Protein AF-A0A7K0A7A2-F1 (afdb_monomer_lite)

pLDDT: mean 71.43, std 20.37, range [35.31, 97.88]

Secondary structure (DSSP, 8-state):
------HHHHHHHHHHHHHHTT--HHHHHHHTT--HHHHHHHHHHTTPPPPPP-----S--TT-PPPTT--------S-PPPPGGGHHHHT-TTTTS-HHHHS--TT-TTHHHHHHHHHHHHHT-TTHHHHHHHHHHHHHHT-SS-TTSS-SSS-----S----S---------PPP----------PPPP---PPPP-

Radius of gyration: 28.71 Å; chains: 1; bounding box: 60×74×95 Å

Structure (mmCIF, N/CA/C/O ba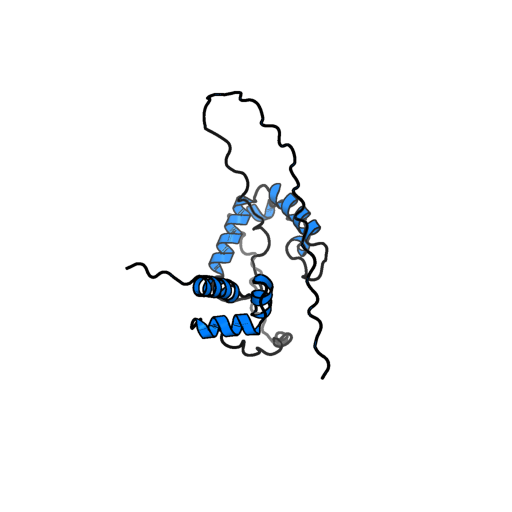ckbone):
data_AF-A0A7K0A7A2-F1
#
_entry.id   AF-A0A7K0A7A2-F1
#
loop_
_atom_site.group_PDB
_atom_site.id
_atom_site.type_symbol
_atom_site.label_atom_id
_atom_site.label_alt_id
_atom_site.label_comp_id
_atom_site.label_asym_id
_atom_site.label_entity_id
_atom_site.label_seq_id
_atom_site.pdbx_PDB_ins_code
_atom_site.Cartn_x
_atom_site.Cartn_y
_atom_site.Cartn_z
_atom_site.occupancy
_atom_site.B_iso_or_equiv
_atom_site.auth_seq_id
_atom_site.auth_comp_id
_atom_site.auth_asym_id
_atom_site.auth_atom_id
_atom_site.pdbx_PDB_model_num
ATOM 1 N N . MET A 1 1 ? 37.702 -1.616 -9.628 1.00 46.03 1 MET A N 1
ATOM 2 C CA . MET A 1 1 ? 36.997 -1.739 -10.922 1.00 46.03 1 MET A CA 1
ATOM 3 C C . MET A 1 1 ? 35.523 -1.453 -10.672 1.00 46.03 1 MET A C 1
ATOM 5 O O . MET A 1 1 ? 34.878 -2.239 -9.994 1.00 46.03 1 MET A O 1
ATOM 9 N N . THR A 1 2 ? 35.015 -0.295 -11.090 1.00 60.06 2 THR A N 1
ATOM 10 C CA . THR A 1 2 ? 33.604 0.081 -10.917 1.00 60.06 2 THR A CA 1
ATOM 11 C C . THR A 1 2 ? 32.802 -0.449 -12.102 1.00 60.06 2 THR A C 1
ATOM 13 O O . THR A 1 2 ? 33.023 -0.041 -13.237 1.00 60.06 2 THR A O 1
ATOM 16 N N . VAL A 1 3 ? 31.894 -1.394 -11.856 1.00 61.91 3 VAL A N 1
ATOM 17 C CA . VAL A 1 3 ? 30.973 -1.890 -12.887 1.00 61.91 3 VAL A CA 1
ATOM 18 C C . VAL A 1 3 ? 29.946 -0.792 -13.142 1.00 61.91 3 VAL A C 1
ATOM 20 O O . VAL A 1 3 ? 29.100 -0.509 -12.294 1.00 61.91 3 VAL A O 1
ATOM 23 N N . THR A 1 4 ? 30.045 -0.121 -14.286 1.00 72.19 4 THR A N 1
ATOM 24 C CA . THR A 1 4 ? 29.047 0.852 -14.730 1.00 72.19 4 THR A CA 1
ATOM 25 C C . THR A 1 4 ? 27.780 0.102 -15.127 1.00 72.19 4 THR A C 1
ATOM 27 O O . THR A 1 4 ? 27.640 -0.384 -16.247 1.00 72.19 4 THR A O 1
ATOM 30 N N . THR A 1 5 ? 26.852 -0.031 -14.180 1.00 82.94 5 THR A N 1
ATOM 31 C CA . THR A 1 5 ? 25.521 -0.594 -14.436 1.00 82.94 5 THR A CA 1
ATOM 32 C C . THR A 1 5 ? 24.855 0.182 -15.572 1.00 82.94 5 THR A C 1
ATOM 34 O O . THR A 1 5 ? 24.793 1.411 -15.532 1.00 82.94 5 THR A O 1
ATOM 37 N N . THR A 1 6 ? 24.366 -0.516 -16.597 1.00 89.44 6 THR A N 1
ATOM 38 C CA . THR A 1 6 ? 23.687 0.151 -17.718 1.00 89.44 6 THR A CA 1
ATOM 39 C C . THR A 1 6 ? 22.357 0.752 -17.246 1.00 89.44 6 THR A C 1
ATOM 41 O O . THR A 1 6 ? 21.664 0.161 -16.418 1.00 89.44 6 THR A O 1
ATOM 44 N N . GLU A 1 7 ? 21.956 1.908 -17.783 1.00 92.81 7 GLU A N 1
ATOM 45 C CA . GLU A 1 7 ? 20.681 2.567 -17.434 1.00 92.81 7 GLU A CA 1
ATOM 46 C C . GLU A 1 7 ? 19.476 1.618 -17.598 1.00 92.81 7 GLU A C 1
ATOM 48 O O . GLU A 1 7 ? 18.549 1.601 -16.784 1.00 92.81 7 GLU A O 1
ATOM 53 N N . GLY A 1 8 ? 19.524 0.753 -18.618 1.00 93.50 8 GLY A N 1
ATOM 54 C CA . GLY A 1 8 ? 18.510 -0.274 -18.850 1.00 93.50 8 GLY A CA 1
ATOM 55 C C . GLY A 1 8 ? 18.426 -1.313 -17.728 1.00 93.50 8 GLY A C 1
ATOM 56 O O . GLY A 1 8 ? 17.323 -1.696 -17.336 1.00 93.50 8 GLY A O 1
ATOM 57 N N . GLU A 1 9 ? 19.562 -1.724 -17.165 1.00 95.00 9 GLU A N 1
ATOM 58 C CA . GLU A 1 9 ? 19.608 -2.656 -16.037 1.00 95.00 9 GLU A CA 1
ATOM 59 C C . GLU A 1 9 ? 19.069 -2.004 -14.759 1.00 95.00 9 GLU A C 1
ATOM 61 O O . GLU A 1 9 ? 18.250 -2.602 -14.057 1.00 95.00 9 GLU A O 1
ATOM 66 N N . GLN A 1 10 ? 19.443 -0.750 -14.485 1.00 95.56 10 GLN A N 1
ATOM 67 C CA . GLN A 1 10 ? 18.895 -0.006 -13.348 1.00 95.56 10 GLN A CA 1
ATOM 68 C C . GLN A 1 10 ? 17.370 0.128 -13.461 1.00 95.56 10 GLN A C 1
ATOM 70 O O . GLN A 1 10 ? 16.646 -0.134 -12.496 1.00 95.56 10 GLN A O 1
ATOM 75 N N . ARG A 1 11 ? 16.858 0.452 -14.654 1.00 96.44 11 ARG A N 1
ATOM 76 C CA . ARG A 1 11 ? 15.413 0.518 -14.905 1.00 96.44 11 ARG A CA 1
ATOM 77 C C . ARG A 1 11 ? 14.737 -0.843 -14.717 1.00 96.44 11 ARG A C 1
ATOM 79 O O . ARG A 1 11 ? 13.657 -0.903 -14.131 1.00 96.44 11 ARG A O 1
ATOM 86 N N . ALA A 1 12 ? 15.360 -1.934 -15.163 1.00 96.94 12 ALA A N 1
ATOM 87 C CA . ALA A 1 12 ? 14.841 -3.288 -14.969 1.00 96.94 12 ALA A CA 1
ATOM 88 C C . ALA A 1 12 ? 14.763 -3.683 -13.488 1.00 96.94 12 ALA A C 1
ATOM 90 O O . ALA A 1 12 ? 13.744 -4.225 -13.054 1.00 96.94 12 ALA A O 1
ATOM 91 N N . ARG A 1 13 ? 15.779 -3.326 -12.692 1.00 96.06 13 ARG A N 1
ATOM 92 C CA . ARG A 1 13 ? 15.785 -3.539 -11.236 1.00 96.06 13 ARG A CA 1
ATOM 93 C C . ARG A 1 13 ? 14.677 -2.751 -10.532 1.00 96.06 13 ARG A C 1
ATOM 95 O O . ARG A 1 13 ? 13.995 -3.308 -9.676 1.00 96.06 13 ARG A O 1
ATOM 102 N N . LEU A 1 14 ? 14.426 -1.500 -10.930 1.00 97.31 14 LEU A N 1
ATOM 103 C CA . LEU A 1 14 ? 13.315 -0.703 -10.385 1.00 97.31 14 LEU A CA 1
ATOM 104 C C . LEU A 1 14 ? 11.942 -1.307 -10.726 1.00 97.31 14 LEU A C 1
ATOM 106 O O . LEU A 1 14 ? 11.073 -1.399 -9.858 1.00 97.31 14 LEU A O 1
ATOM 110 N N . MET A 1 15 ? 11.753 -1.779 -11.964 1.00 97.69 15 MET A N 1
ATOM 111 C CA . MET A 1 15 ? 10.531 -2.494 -12.357 1.00 97.69 15 MET A CA 1
ATOM 112 C C . MET A 1 15 ? 10.334 -3.774 -11.530 1.00 97.69 15 MET A C 1
ATOM 114 O O . MET A 1 15 ? 9.215 -4.082 -11.110 1.00 97.69 15 MET A O 1
ATOM 118 N N . HIS A 1 16 ? 11.415 -4.513 -11.264 1.00 96.50 16 HIS A N 1
ATOM 119 C CA . HIS A 1 16 ? 11.376 -5.737 -10.463 1.00 96.50 16 HIS A CA 1
ATOM 120 C C . HIS A 1 16 ? 11.071 -5.477 -8.990 1.00 96.50 16 HIS A C 1
ATOM 122 O O . HIS A 1 16 ? 10.291 -6.220 -8.399 1.00 96.50 16 HIS A O 1
ATOM 128 N N . ALA A 1 17 ? 11.589 -4.390 -8.416 1.00 95.88 17 ALA A N 1
ATOM 129 C CA . ALA A 1 17 ? 11.256 -3.979 -7.055 1.00 95.88 17 ALA A CA 1
ATOM 130 C C . ALA A 1 17 ? 9.744 -3.735 -6.891 1.00 95.88 17 ALA A C 1
ATOM 132 O O . ALA A 1 17 ? 9.123 -4.290 -5.984 1.00 95.88 17 ALA A O 1
ATOM 133 N N . ALA A 1 18 ? 9.119 -3.004 -7.823 1.00 94.44 18 ALA A N 1
ATOM 134 C CA . ALA A 1 18 ? 7.667 -2.803 -7.820 1.00 94.44 18 ALA A CA 1
ATOM 135 C C . ALA A 1 18 ? 6.898 -4.137 -7.910 1.00 94.44 18 ALA A C 1
ATOM 137 O O . ALA A 1 18 ? 5.913 -4.350 -7.203 1.00 94.44 18 ALA A O 1
ATOM 138 N N . TYR A 1 19 ? 7.377 -5.059 -8.747 1.00 94.06 19 TYR A N 1
ATOM 139 C CA . TYR A 1 19 ? 6.792 -6.390 -8.907 1.00 94.06 19 TYR A CA 1
ATOM 140 C C . TYR A 1 19 ? 6.926 -7.265 -7.643 1.00 94.06 19 TYR A C 1
ATOM 142 O O . TYR A 1 19 ? 5.967 -7.935 -7.246 1.00 94.06 19 TYR A O 1
ATOM 150 N N . ARG A 1 20 ? 8.075 -7.221 -6.952 1.00 94.06 20 ARG A N 1
ATOM 151 C CA . ARG A 1 20 ? 8.289 -7.907 -5.663 1.00 94.06 20 ARG A CA 1
ATOM 152 C C . ARG A 1 20 ? 7.362 -7.385 -4.567 1.00 94.06 20 ARG A C 1
ATOM 154 O O . ARG A 1 20 ? 6.852 -8.190 -3.793 1.00 94.06 20 ARG A O 1
ATOM 161 N N . ASN A 1 21 ? 7.059 -6.089 -4.580 1.00 92.50 21 ASN A N 1
ATOM 162 C CA . ASN A 1 21 ? 6.120 -5.443 -3.655 1.00 92.50 21 ASN A CA 1
ATOM 163 C C . ASN A 1 21 ? 4.641 -5.760 -3.949 1.00 92.50 21 ASN A C 1
ATOM 165 O O . ASN A 1 21 ? 3.740 -5.168 -3.364 1.00 92.50 21 ASN A O 1
ATOM 169 N N . GLY A 1 22 ? 4.366 -6.709 -4.849 1.00 92.25 22 GLY A N 1
ATOM 170 C CA . GLY A 1 22 ? 3.026 -7.230 -5.093 1.00 92.25 22 GLY A CA 1
ATOM 171 C C . GLY A 1 22 ? 2.298 -6.605 -6.278 1.00 92.25 22 GLY A C 1
ATOM 172 O O . GLY A 1 22 ? 1.198 -7.068 -6.588 1.00 92.25 22 GLY A O 1
ATOM 173 N N . ALA A 1 23 ? 2.898 -5.637 -6.978 1.00 93.06 23 ALA A N 1
ATOM 174 C CA . ALA A 1 23 ? 2.325 -5.123 -8.215 1.00 93.06 23 ALA A CA 1
ATOM 175 C C . ALA A 1 23 ? 2.240 -6.233 -9.276 1.00 93.06 23 ALA A C 1
ATOM 177 O O . ALA A 1 23 ? 3.150 -7.048 -9.445 1.00 93.06 23 ALA A O 1
ATOM 178 N N . SER A 1 24 ? 1.136 -6.267 -10.019 1.00 94.31 24 SER A N 1
ATOM 179 C CA . SER A 1 24 ? 1.020 -7.141 -11.192 1.00 94.31 24 SER A CA 1
ATOM 180 C C . SER A 1 24 ? 1.888 -6.628 -12.348 1.00 94.31 24 SER A C 1
ATOM 182 O O . SER A 1 24 ? 2.150 -5.432 -12.443 1.00 94.31 24 SER A O 1
ATOM 184 N N . LEU A 1 25 ? 2.262 -7.497 -13.298 1.00 94.94 25 LEU A N 1
ATOM 185 C CA . LEU A 1 25 ? 3.009 -7.075 -14.498 1.00 94.94 25 LEU A CA 1
ATOM 186 C C . LEU A 1 25 ? 2.296 -5.961 -15.280 1.00 94.94 25 LEU A C 1
ATOM 188 O O . LEU A 1 25 ? 2.956 -5.099 -15.848 1.00 94.94 25 LEU A O 1
ATOM 192 N N . THR A 1 26 ? 0.959 -5.965 -15.305 1.00 96.00 26 THR A N 1
ATOM 193 C CA . THR A 1 26 ? 0.160 -4.918 -15.958 1.00 96.00 26 THR A CA 1
ATOM 194 C C . THR A 1 26 ? 0.277 -3.581 -15.220 1.00 96.00 26 THR A C 1
ATOM 196 O O . THR A 1 26 ? 0.450 -2.550 -15.859 1.00 96.00 26 THR A O 1
ATOM 199 N N . GLN A 1 27 ? 0.241 -3.590 -13.883 1.00 95.56 27 GLN A N 1
ATOM 200 C CA . GLN A 1 27 ? 0.445 -2.383 -13.073 1.00 95.56 27 GLN A CA 1
ATOM 201 C C . GLN A 1 27 ? 1.876 -1.857 -13.200 1.00 95.56 27 GLN A C 1
ATOM 203 O O . GLN A 1 27 ? 2.064 -0.663 -13.405 1.00 95.56 27 GLN A O 1
ATOM 208 N N . THR A 1 28 ? 2.883 -2.733 -13.151 1.00 96.88 28 THR A N 1
ATOM 209 C CA . THR A 1 28 ? 4.279 -2.347 -13.398 1.00 96.88 28 THR A CA 1
ATOM 210 C C . THR A 1 28 ? 4.434 -1.736 -14.792 1.00 96.88 28 THR A C 1
ATOM 212 O O . THR A 1 28 ? 5.067 -0.701 -14.941 1.00 96.88 28 THR A O 1
ATOM 215 N N . ALA A 1 29 ? 3.809 -2.313 -15.819 1.00 97.25 29 ALA A N 1
ATOM 216 C CA . ALA A 1 29 ? 3.837 -1.755 -17.168 1.00 97.25 29 ALA A CA 1
ATOM 217 C C . ALA A 1 29 ? 3.230 -0.339 -17.223 1.00 97.25 29 ALA A C 1
ATOM 219 O O . ALA A 1 29 ? 3.853 0.569 -17.773 1.00 97.25 29 ALA A O 1
ATOM 220 N N . ALA A 1 30 ? 2.083 -0.127 -16.569 1.00 96.75 30 ALA A N 1
ATOM 221 C CA . ALA A 1 30 ? 1.440 1.183 -16.476 1.00 96.75 30 ALA A CA 1
ATOM 222 C C . ALA A 1 30 ? 2.310 2.225 -15.748 1.00 96.75 30 ALA A C 1
ATOM 224 O O . ALA A 1 30 ? 2.460 3.338 -16.246 1.00 96.75 30 ALA A O 1
ATOM 225 N N . LEU A 1 31 ? 2.942 1.858 -14.624 1.00 96.88 31 LEU A N 1
ATOM 226 C CA . LEU A 1 31 ? 3.814 2.753 -13.846 1.00 96.88 31 LEU A CA 1
ATOM 227 C C . LEU A 1 31 ? 5.014 3.270 -14.649 1.00 96.88 31 LEU A C 1
ATOM 229 O O . LEU A 1 31 ? 5.453 4.398 -14.448 1.00 96.88 31 LEU A O 1
ATOM 233 N N . PHE A 1 32 ? 5.544 2.454 -15.561 1.00 96.56 32 PHE A N 1
ATOM 234 C CA . PHE A 1 32 ? 6.736 2.786 -16.344 1.00 96.56 32 PHE A CA 1
ATOM 235 C C . PHE A 1 32 ? 6.424 3.221 -17.784 1.00 96.56 32 PHE A C 1
ATOM 237 O O . PHE A 1 32 ? 7.362 3.433 -18.559 1.00 96.56 32 PHE A O 1
ATOM 244 N N . GLY A 1 33 ? 5.141 3.344 -18.148 1.00 97.44 33 GLY A N 1
ATOM 245 C CA . GLY A 1 33 ? 4.700 3.724 -19.494 1.00 97.44 33 GLY A CA 1
ATOM 246 C C . GLY A 1 33 ? 5.099 2.718 -20.578 1.00 97.44 33 GLY A C 1
ATOM 247 O O . GLY A 1 33 ? 5.416 3.109 -21.699 1.00 97.44 33 GLY A O 1
ATOM 248 N N . LEU A 1 34 ? 5.150 1.428 -20.240 1.00 97.62 34 LEU A N 1
ATOM 249 C CA . LEU A 1 34 ? 5.555 0.342 -21.133 1.00 97.62 34 LEU A CA 1
ATOM 250 C C . LEU A 1 34 ? 4.394 -0.624 -21.383 1.00 97.62 34 LEU A C 1
ATOM 252 O O . LEU A 1 34 ? 3.398 -0.639 -20.664 1.00 97.62 34 LEU A O 1
ATOM 256 N N . SER A 1 35 ? 4.532 -1.479 -22.396 1.00 97.88 35 SER A N 1
ATOM 257 C CA . SER A 1 35 ? 3.629 -2.615 -22.574 1.00 97.88 35 SER A CA 1
ATOM 258 C C . SER A 1 35 ? 3.992 -3.758 -21.617 1.00 97.88 35 SER A C 1
ATOM 260 O O . SER A 1 35 ? 5.145 -3.925 -21.210 1.00 97.88 35 SER A O 1
ATOM 262 N N 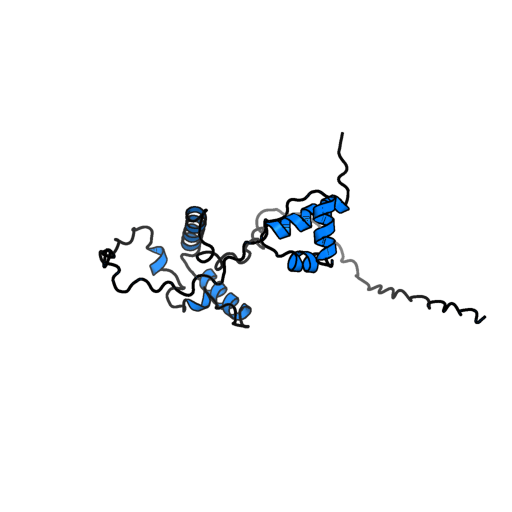. LYS A 1 36 ? 3.014 -4.613 -21.295 1.00 97.12 36 LYS A N 1
ATOM 263 C CA . LYS A 1 36 ? 3.237 -5.818 -20.474 1.00 97.12 36 LYS A CA 1
ATOM 264 C C . LYS A 1 36 ? 4.318 -6.735 -21.066 1.00 97.12 36 LYS A C 1
ATOM 266 O O . LYS A 1 36 ? 5.127 -7.289 -20.324 1.00 97.12 36 LYS A O 1
ATOM 271 N N . SER A 1 37 ? 4.348 -6.884 -22.393 1.00 96.69 37 SER A N 1
ATOM 272 C CA . SER A 1 37 ? 5.356 -7.685 -23.097 1.00 96.69 37 SER A CA 1
ATOM 273 C C . SER A 1 37 ? 6.758 -7.079 -22.997 1.00 96.69 37 SER A C 1
ATOM 275 O O . SER A 1 37 ? 7.717 -7.830 -22.835 1.00 96.69 37 SER A O 1
ATOM 277 N N . ALA A 1 38 ? 6.885 -5.748 -23.010 1.00 97.19 38 ALA A N 1
ATOM 278 C CA . ALA A 1 38 ? 8.168 -5.071 -22.833 1.00 97.19 38 ALA A CA 1
ATOM 279 C C . ALA A 1 38 ? 8.737 -5.281 -21.422 1.00 97.19 38 ALA A C 1
ATOM 281 O O . ALA A 1 38 ? 9.918 -5.591 -21.282 1.00 97.19 38 ALA A O 1
ATOM 282 N N . VAL A 1 39 ? 7.901 -5.203 -20.378 1.00 97.00 39 VAL A N 1
ATOM 283 C CA . VAL A 1 39 ? 8.324 -5.522 -18.998 1.00 97.00 39 VAL A CA 1
ATOM 284 C C . VAL A 1 39 ? 8.783 -6.979 -18.897 1.00 97.00 39 VAL A C 1
ATOM 286 O O . VAL A 1 39 ? 9.830 -7.276 -18.327 1.00 97.00 39 VAL A O 1
ATOM 289 N N . HIS A 1 40 ? 8.031 -7.894 -19.508 1.00 95.81 40 HIS A N 1
ATOM 290 C CA . HIS A 1 40 ? 8.372 -9.314 -19.541 1.00 95.81 40 HIS A CA 1
ATOM 291 C C . HIS A 1 40 ? 9.708 -9.583 -20.255 1.00 95.81 40 HIS A C 1
ATOM 293 O O . HIS A 1 40 ? 10.525 -10.354 -19.750 1.00 95.81 40 HIS A O 1
ATOM 299 N N . GLN A 1 41 ? 9.952 -8.934 -21.399 1.00 96.88 41 GLN A N 1
ATOM 300 C CA . GLN A 1 41 ? 11.231 -9.008 -22.113 1.00 96.88 41 GLN A CA 1
ATOM 301 C C . GLN A 1 41 ? 12.378 -8.404 -21.303 1.00 96.88 41 GLN A C 1
ATOM 303 O O . GLN A 1 41 ? 13.461 -8.979 -21.297 1.00 96.88 41 GLN A O 1
ATOM 308 N N . ALA A 1 42 ? 12.154 -7.292 -20.597 1.00 96.75 42 ALA A N 1
ATOM 309 C CA . ALA A 1 42 ? 13.168 -6.698 -19.733 1.00 96.75 42 ALA A CA 1
ATOM 310 C C . ALA A 1 42 ? 13.580 -7.663 -18.612 1.00 96.75 42 ALA A C 1
ATOM 312 O O . ALA A 1 42 ? 14.770 -7.858 -18.389 1.00 96.75 42 ALA A O 1
ATOM 313 N N . PHE A 1 43 ? 12.623 -8.333 -17.959 1.00 96.75 43 PHE A N 1
ATOM 314 C CA . PHE A 1 43 ? 12.944 -9.318 -16.920 1.00 96.75 43 PHE A CA 1
ATOM 315 C C . PHE A 1 43 ? 13.721 -10.514 -17.471 1.00 96.75 43 PHE A C 1
ATOM 317 O O . PHE A 1 43 ? 14.650 -10.967 -16.820 1.00 96.75 43 PHE A O 1
ATOM 324 N N . THR A 1 44 ? 13.398 -10.991 -18.678 1.00 96.38 44 THR A N 1
ATOM 325 C CA . THR A 1 44 ? 14.186 -12.054 -19.329 1.00 96.38 44 THR A CA 1
ATOM 326 C C . THR A 1 44 ? 15.585 -11.587 -19.705 1.00 96.38 44 THR A C 1
ATOM 328 O O . THR A 1 44 ? 16.547 -12.304 -19.473 1.00 96.38 44 THR A O 1
ATOM 331 N N . ARG A 1 45 ? 15.713 -10.391 -20.292 1.00 97.00 45 ARG A N 1
ATOM 332 C CA . ARG A 1 45 ? 16.993 -9.868 -20.786 1.00 97.00 45 ARG A CA 1
ATOM 333 C C . ARG A 1 45 ? 18.022 -9.690 -19.670 1.00 97.00 45 ARG A C 1
ATOM 335 O O . ARG A 1 45 ? 19.202 -9.882 -19.924 1.00 97.00 45 ARG A O 1
ATOM 342 N N . TYR A 1 46 ? 17.573 -9.304 -18.478 1.00 96.88 46 TYR A N 1
ATOM 343 C CA . TYR A 1 46 ? 18.431 -9.063 -17.313 1.00 96.88 46 TYR A CA 1
ATOM 344 C C . TYR A 1 46 ? 18.372 -10.192 -16.274 1.00 96.88 46 TYR A C 1
ATOM 346 O O . TYR A 1 46 ? 18.763 -9.976 -15.132 1.00 96.88 46 TYR A O 1
ATOM 354 N N . ASP A 1 47 ? 17.852 -11.361 -16.659 1.00 96.12 47 ASP A N 1
ATOM 355 C CA . ASP A 1 47 ? 17.772 -12.571 -15.829 1.00 96.12 47 ASP A CA 1
ATOM 356 C C . ASP A 1 47 ? 17.144 -12.353 -14.435 1.00 96.12 47 ASP A C 1
ATOM 358 O O . ASP A 1 47 ? 17.587 -12.856 -13.404 1.00 96.12 47 ASP A O 1
ATOM 362 N N . LEU A 1 48 ? 16.084 -11.540 -14.390 1.00 95.19 48 LEU A N 1
ATOM 363 C CA . LEU A 1 48 ? 15.385 -11.211 -13.153 1.00 95.19 48 LEU A CA 1
ATOM 364 C C . LEU A 1 48 ? 14.334 -12.287 -12.838 1.00 95.19 48 LEU A C 1
ATOM 366 O O . LEU A 1 48 ? 13.498 -12.607 -13.696 1.00 95.19 48 LEU A O 1
ATOM 370 N N . PRO A 1 49 ? 14.300 -12.811 -11.597 1.00 92.12 49 PRO A N 1
ATOM 371 C CA . PRO A 1 49 ? 13.438 -13.927 -11.245 1.00 92.12 49 PRO A CA 1
ATOM 372 C C . PRO A 1 49 ? 11.972 -13.524 -11.340 1.00 92.12 49 PRO A C 1
ATOM 374 O O . PRO A 1 49 ? 11.533 -12.494 -10.817 1.00 92.12 49 PRO A O 1
ATOM 377 N N . ARG A 1 50 ? 11.186 -14.368 -11.997 1.00 89.00 50 ARG A N 1
ATOM 378 C CA . ARG A 1 50 ? 9.742 -14.180 -12.120 1.00 89.00 50 ARG A CA 1
ATOM 379 C C . ARG A 1 50 ? 9.066 -14.780 -10.903 1.00 89.00 50 ARG A C 1
ATOM 381 O O . ARG A 1 50 ? 9.502 -15.807 -10.390 1.00 89.00 50 ARG A O 1
ATOM 388 N N . ARG A 1 51 ? 7.972 -14.163 -10.452 1.00 82.31 51 ARG A N 1
ATOM 389 C CA . ARG A 1 51 ? 7.137 -14.803 -9.441 1.00 82.31 51 ARG A CA 1
ATOM 390 C C . ARG A 1 51 ? 6.631 -16.088 -10.088 1.00 82.31 51 ARG A C 1
ATOM 392 O O . ARG A 1 51 ? 6.205 -16.016 -11.249 1.00 82.31 51 ARG A O 1
ATOM 399 N N . PRO A 1 52 ? 6.669 -17.230 -9.386 1.00 75.38 52 PRO A N 1
ATOM 400 C CA . PRO A 1 52 ? 6.004 -18.415 -9.888 1.00 75.38 52 PRO A CA 1
ATOM 401 C C . PRO A 1 52 ? 4.574 -18.021 -10.268 1.00 75.38 52 PRO A C 1
ATOM 403 O O . PRO A 1 52 ? 3.993 -17.148 -9.597 1.00 75.38 52 PRO A O 1
ATOM 406 N N . PRO A 1 53 ? 4.027 -18.584 -11.363 1.00 72.06 53 PRO A N 1
ATOM 407 C CA . PRO A 1 53 ? 2.633 -18.360 -11.695 1.00 72.06 53 PRO A CA 1
ATOM 408 C C . PRO A 1 53 ? 1.855 -18.572 -10.407 1.00 72.06 53 PRO A C 1
ATOM 410 O O . PRO A 1 53 ? 2.086 -19.561 -9.706 1.00 72.06 53 PRO A O 1
ATOM 413 N N . ARG A 1 54 ? 1.017 -17.595 -10.033 1.00 68.19 54 ARG A N 1
ATOM 414 C CA . ARG A 1 54 ? 0.060 -17.839 -8.962 1.00 68.19 54 ARG A CA 1
ATOM 415 C C . ARG A 1 54 ? -0.696 -19.053 -9.455 1.00 68.19 54 ARG A C 1
ATOM 417 O O . ARG A 1 54 ? -1.470 -18.933 -10.401 1.00 68.19 54 ARG A O 1
ATOM 424 N N . VAL A 1 55 ? -0.394 -20.214 -8.875 1.00 7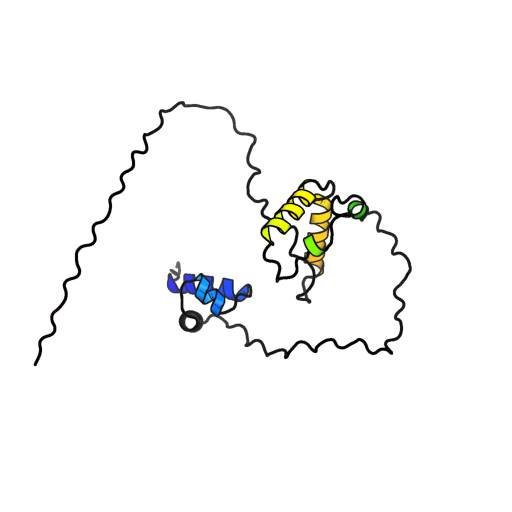2.56 55 VAL A N 1
ATOM 425 C CA . VAL A 1 55 ? -1.258 -21.376 -8.978 1.00 72.56 55 VAL A CA 1
ATOM 426 C C . VAL A 1 55 ? -2.607 -20.774 -8.665 1.00 72.56 55 VAL A C 1
ATOM 428 O O . VAL A 1 55 ? -2.713 -20.083 -7.643 1.00 72.56 55 VAL A O 1
ATOM 431 N N . ASN A 1 56 ? -3.543 -20.852 -9.612 1.00 55.81 56 ASN A N 1
ATOM 432 C CA . ASN A 1 56 ? -4.905 -20.423 -9.375 1.00 55.81 56 ASN A CA 1
ATOM 433 C C . ASN A 1 56 ? -5.341 -21.245 -8.167 1.00 55.81 56 ASN A C 1
ATOM 435 O O . ASN A 1 56 ? -5.806 -22.370 -8.307 1.00 55.81 56 ASN A O 1
ATOM 439 N N . ARG A 1 57 ? -5.115 -20.708 -6.961 1.00 53.72 57 ARG A N 1
ATOM 440 C CA . ARG A 1 57 ? -5.914 -21.024 -5.802 1.00 53.72 57 ARG A CA 1
ATOM 441 C C . ARG A 1 57 ? -7.277 -20.731 -6.375 1.00 53.72 57 ARG A C 1
ATOM 443 O O . ARG A 1 57 ? -7.517 -19.585 -6.771 1.00 53.72 57 ARG A O 1
ATOM 450 N N . GLY A 1 58 ? -8.051 -21.787 -6.614 1.00 62.66 58 GLY A N 1
ATOM 451 C CA . GLY A 1 58 ? -9.403 -21.652 -7.124 1.00 62.66 58 GLY A CA 1
ATOM 452 C C . GLY A 1 58 ? -10.151 -20.609 -6.292 1.00 62.66 58 GLY A C 1
ATOM 453 O O . GLY A 1 58 ? -9.614 -20.141 -5.279 1.00 62.66 58 GLY A O 1
ATOM 454 N N . PRO A 1 59 ? -11.370 -20.217 -6.691 1.00 62.16 59 PRO A N 1
ATOM 455 C CA . PRO A 1 59 ? -12.217 -19.424 -5.805 1.00 62.16 59 PRO A CA 1
ATOM 456 C C . PRO A 1 59 ? -12.048 -19.970 -4.387 1.00 62.16 59 PRO A C 1
ATOM 458 O O . PRO A 1 59 ? -12.201 -21.178 -4.190 1.00 62.16 59 PRO A O 1
ATOM 461 N N . LEU A 1 60 ? -11.537 -19.119 -3.476 1.00 55.97 60 LEU A N 1
ATOM 462 C CA . LEU A 1 60 ? -11.338 -19.479 -2.070 1.00 55.97 60 LEU A CA 1
ATOM 463 C C . LEU A 1 60 ? -12.574 -20.281 -1.687 1.00 55.97 60 LEU A C 1
ATOM 465 O O . LEU A 1 60 ? -13.651 -19.766 -1.999 1.00 55.97 60 LEU A O 1
ATOM 469 N N . PRO A 1 61 ? -12.441 -21.513 -1.150 1.00 53.84 61 PRO A N 1
ATOM 470 C CA . PRO A 1 61 ? -13.593 -22.365 -0.892 1.00 53.84 61 PRO A CA 1
ATOM 471 C C . PRO A 1 61 ? -14.631 -21.497 -0.204 1.00 53.84 61 PRO A C 1
ATOM 473 O O . PRO A 1 61 ? -14.362 -20.955 0.871 1.00 53.84 61 PRO A O 1
ATOM 476 N N . THR A 1 62 ? -15.718 -21.225 -0.929 1.00 53.06 62 THR A N 1
ATOM 477 C CA . THR A 1 62 ? -16.749 -20.279 -0.532 1.00 53.06 62 THR A CA 1
ATOM 478 C C . THR A 1 62 ? -17.242 -20.774 0.797 1.00 53.06 62 THR A C 1
ATOM 480 O O . THR A 1 62 ? -17.940 -21.773 0.793 1.00 53.06 62 THR A O 1
ATOM 483 N N . SER A 1 63 ? -16.800 -20.144 1.890 1.00 52.62 63 SER A N 1
ATOM 484 C CA . SER A 1 63 ? -17.157 -20.497 3.257 1.00 52.62 63 SER A CA 1
ATOM 485 C C . SER A 1 63 ? -17.306 -22.011 3.439 1.00 52.62 63 SER A C 1
ATOM 487 O O . SER A 1 63 ? -18.391 -22.567 3.272 1.00 52.62 63 SER A O 1
ATOM 489 N N . VAL A 1 64 ? -16.237 -22.693 3.859 1.00 53.00 64 VAL A N 1
ATOM 490 C CA . VAL A 1 64 ? -16.483 -23.864 4.704 1.00 53.00 64 VAL A CA 1
ATOM 491 C C . VAL A 1 64 ? -17.271 -23.306 5.885 1.00 53.00 64 VAL A C 1
ATOM 493 O O . VAL A 1 64 ? -16.695 -22.693 6.784 1.00 53.00 64 VAL A O 1
ATOM 496 N N . ARG A 1 65 ? -18.607 -23.388 5.812 1.00 56.44 65 ARG A N 1
ATOM 497 C CA . ARG A 1 65 ? -19.466 -23.258 6.976 1.00 56.44 65 ARG A CA 1
ATOM 498 C C . ARG A 1 65 ? -18.828 -24.200 7.988 1.00 56.44 65 ARG A C 1
ATOM 500 O O . ARG A 1 65 ? -18.601 -25.361 7.631 1.00 56.44 65 ARG A O 1
ATOM 507 N N . PRO A 1 66 ? -18.437 -23.708 9.173 1.00 60.25 66 PRO A N 1
ATOM 508 C CA . PRO A 1 66 ? -18.024 -24.599 10.239 1.00 60.25 66 PRO A CA 1
ATOM 509 C C . PRO A 1 66 ? -19.088 -25.701 10.321 1.00 60.25 66 PRO A C 1
ATOM 511 O O . PRO A 1 66 ? -20.271 -25.354 10.273 1.00 60.25 66 PRO A O 1
ATOM 514 N N . PRO A 1 67 ? -18.717 -26.991 10.317 1.00 64.81 67 PRO A N 1
ATOM 515 C CA . PRO A 1 67 ? -19.700 -28.048 10.504 1.00 64.81 67 PRO A CA 1
ATOM 516 C C . PRO A 1 67 ? -20.526 -27.712 11.752 1.00 64.81 67 PRO A C 1
ATOM 518 O O . PRO A 1 67 ? -19.943 -27.360 12.778 1.00 64.81 67 PRO A O 1
ATOM 521 N N . ASP A 1 68 ? -21.857 -27.776 11.649 1.00 65.00 68 ASP A N 1
ATOM 522 C CA . ASP A 1 68 ? -22.784 -27.460 12.751 1.00 65.00 68 ASP A CA 1
ATOM 523 C C . ASP A 1 68 ? -22.545 -28.354 13.992 1.00 65.00 68 ASP A C 1
ATOM 525 O O . ASP A 1 68 ? -22.977 -28.022 15.091 1.00 65.00 68 ASP A O 1
ATOM 529 N N . ASP A 1 69 ? -21.772 -29.434 13.833 1.00 62.62 69 ASP A N 1
ATOM 530 C CA . ASP A 1 69 ? -21.339 -30.354 14.888 1.00 62.62 69 ASP A CA 1
ATOM 531 C C . ASP A 1 69 ? -19.930 -30.069 15.440 1.00 62.62 69 ASP A C 1
ATOM 533 O O . ASP A 1 69 ? -19.357 -30.906 16.143 1.00 62.62 69 ASP A O 1
ATOM 537 N N . ALA A 1 70 ? -19.318 -28.919 15.130 1.00 55.19 70 ALA A N 1
ATOM 538 C CA . ALA A 1 70 ? -18.092 -28.519 15.811 1.00 55.19 70 ALA A CA 1
ATOM 539 C C . ALA A 1 70 ? -18.404 -28.398 17.316 1.00 55.19 70 ALA A C 1
ATOM 541 O O . ALA A 1 70 ? -19.225 -27.555 17.691 1.00 55.19 70 ALA A O 1
ATOM 542 N N . PRO A 1 71 ? -17.786 -29.220 18.191 1.00 60.41 71 PRO A N 1
ATOM 543 C CA . PRO A 1 71 ? -18.036 -29.134 19.620 1.00 60.41 71 PRO A CA 1
ATOM 544 C C . PRO A 1 71 ? -17.758 -27.698 20.065 1.00 60.41 71 PRO A C 1
ATOM 546 O O . PRO A 1 71 ? -16.816 -27.088 19.538 1.00 60.41 71 PRO A O 1
ATOM 549 N N . PRO A 1 72 ? -18.543 -27.140 21.006 1.00 65.75 72 PRO A N 1
ATOM 550 C CA . PRO A 1 72 ? -18.227 -25.855 21.591 1.00 65.75 72 PRO A CA 1
ATOM 551 C C . PRO A 1 72 ? -16.905 -26.050 22.320 1.00 65.75 72 PRO A C 1
ATOM 553 O O . PRO A 1 72 ? -16.860 -26.464 23.476 1.00 65.75 72 PRO A O 1
ATOM 556 N N . TRP A 1 73 ? -15.794 -25.792 21.634 1.00 59.06 73 TRP A N 1
ATOM 557 C CA . TRP A 1 73 ? -14.575 -25.432 22.319 1.00 59.06 73 TRP A CA 1
ATOM 558 C C . TRP A 1 73 ? -15.023 -24.320 23.263 1.00 59.06 73 TRP A C 1
ATOM 560 O O . TRP A 1 73 ? -15.674 -23.374 22.805 1.00 59.06 73 TRP A O 1
ATOM 570 N N . PRO A 1 74 ? -14.825 -24.476 24.579 1.00 57.97 74 PRO A N 1
ATOM 571 C CA . PRO A 1 74 ? -15.208 -23.441 25.506 1.00 57.97 74 PRO A CA 1
ATOM 572 C C . PRO A 1 74 ? -14.401 -22.217 25.097 1.00 57.97 74 PRO A C 1
ATOM 574 O O . PRO A 1 74 ? -13.209 -22.129 25.380 1.00 57.97 74 PRO A O 1
ATOM 577 N N . VAL A 1 75 ? -15.042 -21.280 24.392 1.00 55.31 75 VAL A N 1
ATOM 578 C CA . VAL A 1 75 ? -14.656 -19.881 24.462 1.00 55.31 75 VAL A CA 1
ATOM 579 C C . VAL A 1 75 ? -14.575 -19.620 25.955 1.00 55.31 75 VAL A C 1
ATOM 581 O O . VAL A 1 75 ? -15.591 -19.784 26.638 1.00 55.31 75 VAL A O 1
ATOM 584 N N . PRO A 1 76 ? -13.397 -19.315 26.516 1.00 52.50 76 PRO A N 1
ATOM 585 C CA . PRO A 1 76 ? -13.336 -18.923 27.902 1.00 52.50 76 PRO A CA 1
ATOM 586 C C . PRO A 1 76 ? -14.163 -17.641 27.995 1.00 52.50 76 PRO A C 1
ATOM 588 O O . PRO A 1 76 ? -13.699 -16.560 27.658 1.00 52.50 76 PRO A O 1
ATOM 591 N N . VAL A 1 77 ? -15.416 -17.757 28.440 1.00 54.56 77 VAL A N 1
ATOM 592 C CA . VAL A 1 77 ? -16.253 -16.615 28.838 1.00 54.56 77 VAL A CA 1
ATOM 593 C C . VAL A 1 77 ? -15.790 -16.095 30.209 1.00 54.56 77 VAL A C 1
ATOM 595 O O . VAL A 1 77 ? -16.448 -15.286 30.856 1.00 54.56 77 VAL A O 1
ATOM 598 N N . GLY A 1 78 ? -14.611 -16.531 30.664 1.00 45.28 78 GLY A 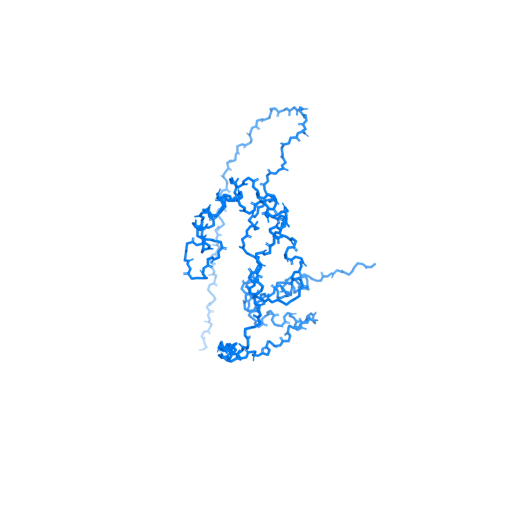N 1
ATOM 599 C CA . GLY A 1 78 ? -13.814 -15.771 31.601 1.00 45.28 78 GLY A CA 1
ATOM 600 C C . GLY A 1 78 ? -13.402 -14.489 30.901 1.00 45.28 78 GLY A C 1
ATOM 601 O O . GLY A 1 78 ? -12.561 -14.517 30.007 1.00 45.28 78 GLY A O 1
ATOM 602 N N . ARG A 1 79 ? -14.024 -13.378 31.304 1.00 49.03 79 ARG A N 1
ATOM 603 C CA . ARG A 1 79 ? -13.540 -12.016 31.081 1.00 49.03 79 ARG A CA 1
ATOM 604 C C . ARG A 1 79 ? -12.023 -12.061 31.275 1.00 49.03 79 ARG A C 1
ATOM 606 O O . ARG A 1 79 ? -11.577 -12.169 32.415 1.00 49.03 79 ARG A O 1
ATOM 613 N N . VAL A 1 80 ? -11.250 -12.086 30.180 1.00 50.16 80 VAL A N 1
ATOM 614 C CA . VAL A 1 80 ? -9.791 -11.964 30.253 1.00 50.16 80 VAL A CA 1
ATOM 615 C C . VAL A 1 80 ? -9.596 -10.713 31.095 1.00 50.16 80 VAL A C 1
ATOM 617 O O . VAL A 1 80 ? -10.147 -9.677 30.703 1.00 50.16 80 VAL A O 1
ATOM 620 N N . PRO A 1 81 ? -8.991 -10.801 32.297 1.00 51.44 81 PRO A N 1
ATOM 621 C CA . PRO A 1 81 ? -8.802 -9.614 33.105 1.00 51.44 81 PRO A CA 1
ATOM 622 C C . PRO A 1 81 ? -8.082 -8.645 32.187 1.00 51.44 81 PRO A C 1
ATOM 624 O O . PRO A 1 81 ? -7.050 -9.014 31.617 1.00 51.44 81 PRO A O 1
ATOM 627 N N . ALA A 1 82 ? -8.704 -7.486 31.940 1.00 49.22 82 ALA A N 1
ATOM 628 C 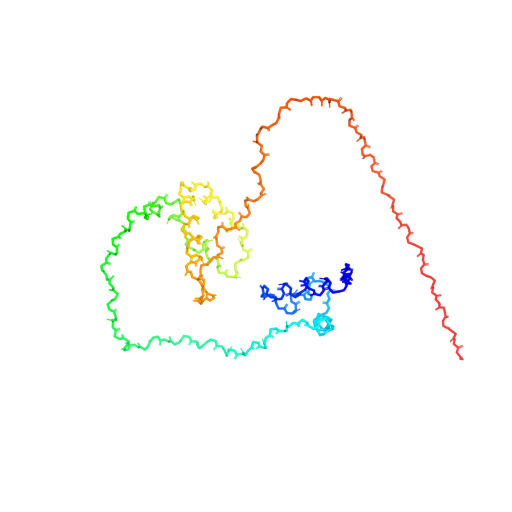CA . ALA A 1 82 ? -8.086 -6.447 31.141 1.00 49.22 82 ALA A CA 1
ATOM 629 C C . ALA A 1 82 ? -6.675 -6.327 31.698 1.00 49.22 82 ALA A C 1
ATOM 631 O O . ALA A 1 82 ? -6.510 -6.102 32.902 1.00 49.22 82 ALA A O 1
ATOM 632 N N . ARG A 1 83 ? -5.662 -6.630 30.874 1.00 54.22 83 ARG A N 1
ATOM 633 C CA . ARG A 1 83 ? -4.296 -6.368 31.306 1.00 54.22 83 ARG A CA 1
ATOM 634 C C . ARG A 1 83 ? -4.319 -4.904 31.744 1.00 54.22 83 ARG A C 1
ATOM 636 O O . ARG A 1 83 ? -4.825 -4.096 30.967 1.00 54.22 83 ARG A O 1
ATOM 643 N N . PRO A 1 84 ? -3.829 -4.552 32.940 1.00 57.50 84 PRO A N 1
ATOM 644 C CA . PRO A 1 84 ? -3.862 -3.165 33.407 1.00 57.50 84 PRO A CA 1
ATOM 645 C C . PRO A 1 84 ? -3.154 -2.197 32.433 1.00 57.50 84 PRO A C 1
ATOM 647 O O . PRO A 1 84 ? -3.352 -0.994 32.490 1.00 57.50 84 PRO A O 1
ATOM 650 N N . GLU A 1 85 ? -2.381 -2.717 31.472 1.00 56.00 85 GLU A N 1
ATOM 651 C CA . GLU A 1 85 ? -1.793 -1.970 30.351 1.00 56.00 85 GLU A CA 1
ATOM 652 C C . GLU A 1 85 ? -2.761 -1.585 29.209 1.00 56.00 85 GLU A C 1
ATOM 654 O O . GLU A 1 85 ? -2.371 -0.821 28.331 1.00 56.00 85 GLU A O 1
ATOM 659 N N . GLN A 1 86 ? -4.008 -2.071 29.169 1.00 65.75 86 GLN A N 1
ATOM 660 C CA . GLN A 1 86 ? -4.977 -1.770 28.094 1.00 65.75 86 GLN A CA 1
ATOM 661 C C . GLN A 1 86 ? -6.001 -0.678 28.450 1.00 65.75 86 GLN A C 1
ATOM 663 O O . GLN A 1 86 ? -6.938 -0.432 27.686 1.00 65.75 86 GLN A O 1
ATOM 668 N N . ASP A 1 87 ? -5.776 0.055 29.542 1.00 80.69 87 ASP A N 1
ATOM 669 C CA . ASP A 1 87 ? -6.582 1.210 29.975 1.00 80.69 87 ASP A CA 1
ATOM 670 C C . ASP A 1 87 ? -6.616 2.360 28.955 1.00 80.69 87 ASP A C 1
ATOM 672 O O . ASP A 1 87 ? -7.398 3.306 29.064 1.00 80.69 87 ASP A O 1
ATOM 676 N N . TRP A 1 88 ? -5.759 2.323 27.938 1.00 87.25 88 TRP A N 1
ATOM 677 C CA . TRP A 1 88 ? -5.792 3.306 26.867 1.00 87.25 88 TRP A CA 1
ATOM 678 C C . TRP A 1 88 ? -6.990 3.104 25.923 1.00 87.25 88 TRP A C 1
ATOM 680 O O . TRP A 1 88 ? -7.516 4.095 25.422 1.00 87.25 88 TRP A O 1
ATOM 690 N N . HIS A 1 89 ? -7.495 1.875 25.737 1.00 87.69 89 HIS A N 1
ATOM 691 C CA . HIS A 1 89 ? -8.641 1.616 24.852 1.00 87.69 89 HIS A CA 1
ATOM 692 C C . HIS A 1 89 ? -9.914 2.323 25.326 1.00 87.69 89 HIS A C 1
ATOM 694 O O . HIS A 1 89 ? -10.636 2.896 24.517 1.00 87.69 89 HIS A O 1
ATOM 700 N N . THR A 1 90 ? -10.177 2.324 26.635 1.00 87.88 90 THR A N 1
ATOM 701 C CA . THR A 1 90 ? -11.370 2.958 27.225 1.00 87.88 90 THR A CA 1
ATOM 702 C C . THR A 1 90 ? -11.295 4.485 27.218 1.00 87.88 90 THR A C 1
ATOM 704 O O . THR A 1 90 ? -12.320 5.151 27.331 1.00 87.88 90 THR A O 1
ATOM 707 N N . ARG A 1 91 ? -10.091 5.049 27.060 1.00 90.38 91 ARG A N 1
ATOM 708 C CA . ARG A 1 91 ? -9.834 6.495 26.953 1.00 90.38 91 ARG A CA 1
ATOM 709 C C . ARG A 1 91 ? -9.701 6.976 25.505 1.00 90.38 91 ARG A C 1
ATOM 711 O O . ARG A 1 91 ? -9.425 8.155 25.277 1.00 90.38 91 ARG A O 1
ATOM 718 N N . ALA A 1 92 ? -9.858 6.089 24.523 1.00 93.62 92 ALA A N 1
ATOM 719 C CA . ALA A 1 92 ? -9.719 6.448 23.123 1.00 93.62 92 ALA A CA 1
ATOM 720 C C . ALA A 1 92 ? -10.896 7.317 22.655 1.00 93.62 92 ALA A C 1
ATOM 722 O O . ALA A 1 92 ? -12.060 6.952 22.797 1.00 93.62 92 ALA A O 1
ATOM 723 N N . ALA A 1 93 ? -10.602 8.455 22.025 1.00 92.81 93 ALA A N 1
ATOM 724 C CA . ALA A 1 93 ? -11.631 9.349 21.483 1.00 92.81 93 ALA A CA 1
ATOM 725 C C . ALA A 1 93 ? -12.436 8.707 20.335 1.00 92.81 93 ALA A C 1
ATOM 727 O O . ALA A 1 93 ? -13.512 9.178 19.984 1.00 92.81 93 ALA A O 1
ATOM 728 N N . CYS A 1 94 ? -11.917 7.631 19.737 1.00 92.19 94 CYS A N 1
ATOM 729 C CA . CYS A 1 94 ? -12.576 6.903 18.661 1.00 92.19 94 CYS A CA 1
ATOM 730 C C . CYS A 1 94 ? -13.595 5.855 19.127 1.00 92.19 94 CYS A C 1
ATOM 732 O O . CYS A 1 94 ? -14.191 5.209 18.271 1.00 92.19 94 CYS A O 1
ATOM 734 N N . THR A 1 95 ? -13.794 5.661 20.434 1.00 92.81 95 THR A N 1
ATOM 735 C CA . THR A 1 95 ? -14.673 4.595 20.958 1.00 92.81 95 THR A CA 1
ATOM 736 C C . THR A 1 95 ? -16.130 4.760 20.510 1.00 92.81 95 THR A C 1
ATOM 738 O O . THR A 1 95 ? -16.819 3.768 20.294 1.00 92.81 95 THR A O 1
ATOM 741 N N . ASP A 1 96 ? -16.565 6.001 20.276 1.00 88.62 96 ASP A N 1
ATOM 742 C CA . ASP A 1 96 ? -17.921 6.329 19.818 1.00 88.62 96 ASP A CA 1
ATOM 743 C C . ASP A 1 96 ? -18.058 6.395 18.285 1.00 88.62 96 ASP A C 1
ATOM 745 O O . ASP A 1 96 ? -19.137 6.671 17.757 1.00 88.62 96 ASP A O 1
ATOM 749 N N . LEU A 1 97 ? -16.969 6.178 17.538 1.00 88.56 97 LEU A N 1
ATOM 750 C CA . LEU A 1 97 ? -16.995 6.207 16.078 1.00 88.56 97 LEU A CA 1
ATOM 751 C C . LEU A 1 97 ? -17.340 4.825 15.504 1.00 88.56 97 LEU A C 1
ATOM 753 O O . LEU A 1 97 ? -16.845 3.808 15.993 1.00 88.56 97 LEU A O 1
ATOM 757 N N . PRO A 1 98 ? -18.136 4.757 14.421 1.00 89.94 98 PRO A N 1
ATOM 758 C CA . PRO A 1 98 ? -18.446 3.487 13.780 1.00 89.94 98 PRO A CA 1
ATOM 759 C C . PRO A 1 98 ? -17.185 2.847 13.190 1.00 89.94 98 PRO A C 1
ATOM 761 O O . PRO A 1 98 ? -16.370 3.507 12.538 1.00 89.94 98 PRO A O 1
ATOM 764 N N . THR A 1 99 ? -17.061 1.531 13.360 1.00 86.00 99 THR A N 1
ATOM 765 C CA . THR A 1 99 ? -15.925 0.729 12.877 1.00 86.00 99 THR A CA 1
ATOM 766 C C . THR A 1 99 ? -15.714 0.832 11.370 1.00 86.00 99 THR A C 1
ATOM 768 O O . THR A 1 99 ? -14.579 0.764 10.904 1.00 86.00 99 THR A O 1
ATOM 771 N N . ASP A 1 100 ? -16.783 1.065 10.608 1.00 84.75 100 ASP A N 1
ATOM 772 C CA . ASP A 1 100 ? -16.744 1.185 9.147 1.00 84.75 100 ASP A CA 1
ATOM 773 C C . ASP A 1 100 ? -15.922 2.390 8.665 1.00 84.75 100 ASP A C 1
ATOM 775 O O . ASP A 1 100 ? -15.455 2.400 7.527 1.00 84.75 100 ASP A O 1
ATOM 779 N N . LEU A 1 101 ? -15.698 3.394 9.525 1.00 85.25 101 LEU A N 1
ATOM 780 C CA . LEU A 1 101 ? -14.796 4.507 9.213 1.00 85.25 101 LEU A CA 1
ATOM 781 C C . LEU A 1 101 ? -13.328 4.072 9.226 1.00 85.25 101 LEU A C 1
ATOM 783 O O . LEU A 1 101 ? -12.543 4.555 8.418 1.00 85.25 101 LEU A O 1
ATOM 787 N N . PHE A 1 102 ? -12.957 3.140 10.103 1.00 87.31 102 PHE A N 1
ATOM 788 C CA . PHE A 1 102 ? -11.591 2.615 10.198 1.00 87.31 102 PHE A CA 1
ATOM 789 C C . PHE A 1 102 ? -11.330 1.485 9.195 1.00 87.31 102 PHE A C 1
ATOM 791 O O . PHE A 1 102 ? -10.180 1.224 8.838 1.00 87.31 102 PHE A O 1
ATOM 798 N N . TYR A 1 103 ? -12.396 0.834 8.721 1.00 84.00 103 TYR A N 1
ATOM 799 C CA . TYR A 1 103 ? -12.349 -0.286 7.783 1.00 84.00 103 TYR A CA 1
ATOM 800 C C . TYR A 1 103 ? -13.321 -0.075 6.614 1.00 84.00 103 TYR A C 1
ATOM 802 O O . TYR A 1 103 ? -14.288 -0.827 6.469 1.00 84.00 103 TYR A O 1
ATOM 810 N N . PRO A 1 104 ? -13.091 0.934 5.754 1.00 79.50 104 PRO A N 1
ATOM 811 C CA . PRO A 1 104 ? -13.998 1.210 4.653 1.00 79.50 104 PRO A CA 1
ATOM 812 C C . PRO A 1 104 ? -14.036 0.036 3.670 1.00 79.50 104 PRO A C 1
ATOM 814 O O . PRO A 1 104 ? -13.006 -0.436 3.173 1.00 79.50 104 PRO A O 1
ATOM 817 N N . ASN A 1 105 ? -15.249 -0.405 3.335 1.00 77.94 105 ASN A N 1
ATOM 818 C CA . ASN A 1 105 ? -15.465 -1.345 2.242 1.00 77.94 105 ASN A CA 1
ATOM 819 C C . ASN A 1 105 ? -14.921 -0.741 0.938 1.00 77.94 105 ASN A C 1
ATOM 821 O O . ASN A 1 105 ? -15.153 0.430 0.639 1.00 77.94 105 ASN A O 1
ATOM 825 N N . HIS A 1 106 ? -14.228 -1.546 0.129 1.00 63.88 106 HIS A N 1
ATOM 826 C CA . HIS A 1 106 ? -13.484 -1.113 -1.068 1.00 63.88 106 HIS A CA 1
ATOM 827 C C . HIS A 1 106 ? -14.320 -0.445 -2.180 1.00 63.88 106 HIS A C 1
ATOM 829 O O . HIS A 1 106 ? -13.784 -0.131 -3.240 1.00 63.88 106 HIS A O 1
ATOM 835 N N . ASN A 1 107 ? -15.621 -0.249 -1.965 1.00 62.59 107 ASN A N 1
ATOM 836 C CA . ASN A 1 107 ? -16.569 0.265 -2.944 1.00 62.59 107 ASN A CA 1
ATOM 837 C C . ASN A 1 107 ? -17.141 1.652 -2.596 1.00 62.59 107 ASN A C 1
ATOM 839 O O . ASN A 1 107 ? -18.082 2.106 -3.241 1.00 62.59 107 ASN A O 1
ATOM 843 N N . ILE A 1 108 ? -16.612 2.338 -1.578 1.00 56.19 108 ILE A N 1
ATOM 844 C CA . ILE A 1 108 ? -17.107 3.667 -1.206 1.00 56.19 108 ILE A CA 1
ATOM 845 C C . ILE A 1 108 ? -16.233 4.738 -1.877 1.00 56.19 108 ILE A C 1
ATOM 847 O O . ILE A 1 108 ? -15.054 4.881 -1.567 1.00 56.19 108 ILE A O 1
ATOM 851 N N . GLN A 1 109 ? -16.815 5.518 -2.797 1.00 53.62 109 GLN A N 1
ATOM 852 C CA . GLN A 1 109 ? -16.143 6.620 -3.512 1.00 53.62 109 GLN A CA 1
ATOM 853 C C . GLN A 1 109 ? -15.761 7.824 -2.618 1.00 53.62 109 GLN A C 1
ATOM 855 O O . GLN A 1 109 ? -15.170 8.786 -3.103 1.00 53.62 109 GLN A O 1
ATOM 860 N N . THR A 1 110 ? -16.033 7.772 -1.312 1.00 65.50 110 THR A N 1
ATOM 861 C CA . THR A 1 110 ? -15.775 8.850 -0.341 1.00 65.50 110 THR A CA 1
ATOM 862 C C . THR A 1 110 ? -14.571 8.584 0.568 1.00 65.50 110 THR A C 1
ATOM 864 O O . THR A 1 110 ? -14.501 9.140 1.662 1.00 65.50 110 THR A O 1
ATOM 867 N N . VAL A 1 111 ? -13.589 7.783 0.121 1.00 69.94 111 VAL A N 1
ATOM 868 C CA . VAL A 1 111 ? -12.347 7.498 0.879 1.00 69.94 111 VAL A CA 1
ATOM 869 C C . VAL A 1 111 ? -11.732 8.777 1.462 1.00 69.94 111 VAL A C 1
ATOM 871 O O . VAL A 1 111 ? -11.391 8.807 2.633 1.00 69.94 111 VAL A O 1
ATOM 874 N N . LYS A 1 112 ? -11.719 9.880 0.701 1.00 74.38 112 LYS A N 1
ATOM 875 C CA . LYS A 1 112 ? -11.180 11.169 1.169 1.00 74.38 112 LYS A CA 1
ATOM 876 C C . LYS A 1 112 ? -11.923 11.777 2.365 1.00 74.38 112 LYS A C 1
ATOM 878 O O . LYS A 1 112 ? -11.285 12.373 3.229 1.00 74.38 112 LYS A O 1
ATOM 883 N N . ASP A 1 113 ? -13.247 11.664 2.411 1.00 75.94 113 ASP A N 1
ATOM 884 C CA . ASP A 1 113 ? -14.047 12.237 3.501 1.00 75.94 113 ASP A CA 1
ATOM 885 C C . ASP A 1 113 ? -14.004 11.345 4.747 1.00 75.94 113 ASP A C 1
ATOM 887 O O . ASP A 1 113 ? -14.008 11.848 5.873 1.00 75.94 113 ASP A O 1
ATOM 891 N N . ILE A 1 114 ? -13.912 10.027 4.539 1.00 77.25 114 ILE A N 1
ATOM 892 C CA . ILE A 1 114 ? -13.688 9.041 5.600 1.00 77.25 114 ILE A CA 1
ATOM 893 C C . ILE A 1 114 ? -12.313 9.276 6.231 1.00 77.25 114 ILE A C 1
ATOM 895 O O . ILE A 1 114 ? -12.231 9.455 7.446 1.00 77.25 114 ILE A O 1
ATOM 899 N N . ASP A 1 115 ? -11.266 9.399 5.409 1.00 80.94 115 ASP A N 1
ATOM 900 C CA . ASP A 1 115 ? -9.898 9.656 5.860 1.00 80.94 115 ASP A CA 1
ATOM 901 C C . ASP A 1 115 ? -9.828 10.925 6.711 1.00 80.94 115 ASP A C 1
ATOM 903 O O . ASP A 1 115 ? -9.234 10.917 7.785 1.00 80.94 115 ASP A O 1
ATOM 907 N N . ARG A 1 116 ? -10.490 12.012 6.289 1.00 86.94 116 ARG A N 1
ATOM 908 C CA . ARG A 1 116 ? -10.464 13.275 7.036 1.00 86.94 116 ARG A CA 1
ATOM 909 C C . ARG A 1 116 ? -11.095 13.149 8.421 1.00 86.94 116 ARG A C 1
ATOM 911 O O . ARG A 1 116 ? -10.508 13.605 9.395 1.00 86.94 116 ARG A O 1
ATOM 918 N N . ARG A 1 117 ? -12.265 12.506 8.523 1.00 84.44 117 ARG A N 1
ATOM 919 C CA . ARG A 1 117 ? -12.953 12.308 9.812 1.00 84.44 117 ARG A CA 1
ATOM 920 C C . ARG A 1 117 ? -12.157 11.412 10.757 1.00 84.44 117 ARG A C 1
ATOM 922 O O . ARG A 1 117 ? -12.095 11.699 11.949 1.00 84.44 117 ARG A O 1
ATOM 929 N N . VAL A 1 118 ? -11.543 10.354 10.228 1.00 90.00 118 VAL A N 1
ATOM 930 C CA . VAL A 1 118 ? -10.696 9.444 11.010 1.00 90.00 118 VAL A CA 1
ATOM 931 C C . VAL A 1 118 ? -9.441 10.162 11.493 1.00 90.00 118 VAL A C 1
ATOM 933 O O . VAL A 1 118 ? -9.142 10.123 12.682 1.00 90.00 118 VAL A O 1
ATOM 936 N N . VAL A 1 119 ? -8.742 10.870 10.602 1.00 90.44 119 VAL A N 1
ATOM 937 C CA . VAL A 1 119 ? -7.528 11.626 10.940 1.00 90.44 119 VAL A CA 1
ATOM 938 C C . VAL A 1 119 ? -7.820 12.695 11.992 1.00 90.44 119 VAL A C 1
ATOM 940 O O . VAL A 1 119 ? -7.086 12.795 12.972 1.00 90.44 119 VAL A O 1
ATOM 943 N N . ASP A 1 120 ? -8.913 13.448 11.850 1.00 91.62 120 ASP A N 1
ATOM 944 C CA . ASP A 1 120 ? -9.305 14.465 12.831 1.00 91.62 120 ASP A CA 1
ATOM 945 C C . ASP A 1 120 ? -9.594 13.856 14.215 1.00 91.62 120 ASP A C 1
ATOM 947 O O . ASP A 1 120 ? -9.212 14.435 15.235 1.00 91.62 120 ASP A O 1
ATOM 951 N N . ALA A 1 121 ? -10.226 12.679 14.268 1.00 91.75 121 ALA A N 1
ATOM 952 C CA . ALA A 1 121 ? -10.474 11.965 15.519 1.00 91.75 121 ALA A CA 1
ATOM 953 C C . ALA A 1 121 ? -9.184 11.414 16.144 1.00 91.75 121 ALA A C 1
ATOM 955 O O . ALA A 1 121 ? -8.972 11.561 17.348 1.00 91.75 121 ALA A O 1
ATOM 956 N N . CYS A 1 122 ? -8.295 10.832 15.334 1.00 93.06 122 CYS A N 1
ATOM 957 C CA . CYS A 1 122 ? -6.995 10.338 15.784 1.00 93.06 122 CYS A CA 1
ATOM 958 C C . CYS A 1 122 ? -6.123 11.472 16.339 1.00 93.06 122 CYS A C 1
ATOM 960 O O . CYS A 1 122 ? -5.566 11.322 17.422 1.00 93.06 122 CYS A O 1
ATOM 962 N N . ASN A 1 123 ? -6.073 12.627 15.668 1.00 93.06 123 ASN A N 1
ATOM 963 C CA . ASN A 1 123 ? -5.269 13.782 16.089 1.00 93.06 123 ASN A CA 1
ATOM 964 C C . ASN A 1 123 ? -5.733 14.411 17.413 1.00 93.06 123 ASN A C 1
ATOM 966 O O . ASN A 1 123 ? -4.953 15.088 18.077 1.00 93.06 123 ASN A O 1
ATOM 970 N N . ARG A 1 124 ? -6.997 14.207 17.801 1.00 94.12 124 ARG A N 1
ATOM 971 C CA . ARG A 1 124 ? -7.553 14.668 19.085 1.00 94.12 124 ARG A CA 1
ATOM 972 C C . ARG A 1 124 ? -7.538 13.586 20.166 1.00 94.12 124 ARG A C 1
ATOM 974 O O . ARG A 1 124 ? -7.963 13.846 21.288 1.00 94.12 124 ARG A O 1
ATOM 981 N N . CYS A 1 125 ? -7.092 12.375 19.837 1.00 96.06 125 CYS A N 1
ATOM 982 C CA . CYS A 1 125 ? -7.136 11.240 20.744 1.00 96.06 125 CYS A CA 1
ATOM 983 C C . CYS A 1 125 ? -5.996 11.330 21.777 1.00 96.06 125 CYS A C 1
ATOM 985 O O . CYS A 1 125 ? -4.827 11.305 21.386 1.00 96.06 125 CYS A O 1
ATOM 987 N N . PRO A 1 126 ? -6.290 11.376 23.092 1.00 95.38 126 PRO A N 1
ATOM 988 C CA . PRO A 1 126 ? -5.265 11.541 24.130 1.00 95.38 126 PRO A CA 1
ATOM 989 C C . PRO A 1 126 ? -4.337 10.326 24.272 1.00 95.38 126 PRO A C 1
ATOM 991 O O . PRO A 1 126 ? -3.293 10.419 24.907 1.00 95.38 126 PRO A O 1
ATOM 994 N N . VAL A 1 127 ? -4.717 9.190 23.685 1.00 96.00 127 VAL A N 1
ATOM 995 C CA . VAL A 1 127 ? -4.000 7.909 23.747 1.00 96.00 127 VAL A CA 1
ATOM 996 C C . VAL A 1 127 ? -3.405 7.496 22.399 1.00 96.00 127 VAL A C 1
ATOM 998 O O . VAL A 1 127 ? -3.093 6.327 22.183 1.00 96.00 127 VAL A O 1
ATOM 1001 N N . LEU A 1 128 ? -3.269 8.434 21.454 1.00 93.88 128 LEU A N 1
ATOM 1002 C CA . LEU A 1 128 ? -2.701 8.147 20.134 1.00 93.88 128 LEU A CA 1
ATOM 1003 C C . LEU A 1 128 ? -1.309 7.476 20.199 1.00 93.88 128 LEU A C 1
ATOM 1005 O O . LEU A 1 128 ? -1.114 6.516 19.451 1.00 93.88 128 LEU A O 1
ATOM 1009 N N . PRO A 1 129 ? -0.366 7.896 21.073 1.00 91.69 129 PRO A N 1
ATOM 1010 C CA . PRO A 1 129 ? 0.945 7.251 21.165 1.00 91.69 129 PRO A CA 1
ATOM 1011 C C . PRO A 1 129 ? 0.856 5.779 21.590 1.00 91.69 129 PRO A C 1
ATOM 1013 O O . PRO A 1 129 ? 1.468 4.926 20.950 1.00 91.69 129 PRO A O 1
ATOM 1016 N N . ASP A 1 130 ? 0.046 5.479 22.609 1.00 91.25 130 ASP A N 1
ATOM 1017 C CA . ASP A 1 130 ? -0.155 4.117 23.123 1.00 91.25 130 ASP A CA 1
ATOM 1018 C C . ASP A 1 130 ? -0.839 3.225 22.076 1.00 91.25 130 ASP A C 1
ATOM 1020 O O . ASP A 1 130 ? -0.413 2.097 21.828 1.00 91.25 130 ASP A O 1
ATOM 1024 N N . CYS A 1 131 ? -1.858 3.765 21.397 1.00 90.25 131 CYS A N 1
ATOM 1025 C CA . CYS A 1 131 ? -2.580 3.092 20.318 1.00 90.25 131 CYS A CA 1
ATOM 1026 C C . CYS A 1 131 ? -1.658 2.750 19.138 1.00 90.25 131 CYS A C 1
ATOM 1028 O O . CYS A 1 131 ? -1.690 1.633 18.616 1.00 90.25 131 CYS A O 1
ATOM 1030 N N . LEU A 1 132 ? -0.797 3.691 18.735 1.00 89.56 132 LEU A N 1
ATOM 1031 C CA . LEU A 1 132 ? 0.167 3.470 17.661 1.00 89.56 132 LEU A CA 1
ATOM 1032 C C . LEU A 1 132 ? 1.230 2.440 18.064 1.00 89.56 132 LEU A C 1
ATOM 1034 O O . LEU A 1 132 ? 1.549 1.559 17.267 1.00 89.56 132 LEU A O 1
ATOM 1038 N N . ALA A 1 133 ? 1.750 2.517 19.292 1.00 87.38 133 ALA A N 1
ATOM 1039 C CA . ALA A 1 133 ? 2.717 1.554 19.811 1.00 87.38 133 ALA A CA 1
ATOM 1040 C C . ALA A 1 133 ? 2.135 0.131 19.845 1.00 87.38 133 ALA A C 1
ATOM 1042 O O . ALA A 1 133 ? 2.780 -0.808 19.380 1.00 87.38 133 ALA A O 1
ATOM 1043 N N . ALA A 1 134 ? 0.893 -0.025 20.314 1.00 86.25 134 ALA A N 1
ATOM 1044 C CA . ALA A 1 134 ? 0.186 -1.302 20.301 1.00 86.25 134 ALA A CA 1
ATOM 1045 C C . ALA A 1 134 ? -0.010 -1.834 18.871 1.00 86.25 134 ALA A C 1
ATOM 1047 O O . ALA A 1 134 ? 0.346 -2.975 18.587 1.00 86.25 134 ALA A O 1
ATOM 1048 N N . GLY A 1 135 ? -0.482 -0.990 17.946 1.00 84.50 135 GLY A N 1
ATOM 1049 C CA . GLY A 1 135 ? -0.687 -1.384 16.550 1.00 84.50 135 GLY A CA 1
ATOM 1050 C C . GLY A 1 135 ? 0.603 -1.802 15.836 1.00 84.50 135 GLY A C 1
ATOM 1051 O O . GLY A 1 135 ? 0.593 -2.753 15.057 1.00 84.50 135 GLY A O 1
ATOM 1052 N N . LEU A 1 136 ? 1.728 -1.136 16.113 1.00 84.75 136 LEU A N 1
ATOM 1053 C CA . LEU A 1 136 ? 3.034 -1.515 15.562 1.00 84.75 136 LEU A CA 1
ATOM 1054 C C . LEU A 1 136 ? 3.545 -2.840 16.144 1.00 84.75 136 LEU A C 1
ATOM 1056 O O . LEU A 1 136 ? 4.078 -3.662 15.396 1.00 84.75 136 LEU A O 1
ATOM 1060 N N . ASN A 1 137 ? 3.353 -3.070 17.446 1.00 79.62 137 ASN A N 1
ATOM 1061 C CA . ASN A 1 137 ? 3.714 -4.332 18.092 1.00 79.62 137 ASN A CA 1
ATOM 1062 C C . ASN A 1 137 ? 2.896 -5.507 17.540 1.00 79.62 137 ASN A C 1
ATOM 1064 O O . ASN A 1 137 ? 3.463 -6.568 17.278 1.00 79.62 137 ASN A O 1
ATOM 1068 N N . ASP A 1 138 ? 1.604 -5.304 17.276 1.00 72.69 138 ASP A N 1
ATOM 1069 C CA . ASP A 1 138 ? 0.748 -6.325 16.668 1.00 72.69 138 ASP A CA 1
ATOM 1070 C C . ASP A 1 138 ? 1.208 -6.669 15.244 1.00 72.69 138 ASP A C 1
ATOM 1072 O O . ASP A 1 138 ? 1.348 -7.842 14.900 1.00 72.69 138 ASP A O 1
ATOM 1076 N N . VAL A 1 139 ? 1.535 -5.671 14.413 1.00 63.41 139 VAL A N 1
ATOM 1077 C CA . VAL A 1 139 ? 2.030 -5.914 13.043 1.00 63.41 139 VAL A CA 1
ATOM 1078 C C . VAL A 1 139 ? 3.340 -6.710 13.041 1.00 63.41 139 VAL A C 1
ATOM 1080 O O . VAL A 1 139 ? 3.546 -7.540 12.154 1.00 63.41 139 VAL A O 1
ATOM 1083 N N . MET A 1 140 ? 4.207 -6.506 14.036 1.00 52.41 140 MET A N 1
ATOM 1084 C CA . MET A 1 140 ? 5.429 -7.301 14.189 1.00 52.41 140 MET A CA 1
ATOM 1085 C C . MET A 1 140 ? 5.164 -8.706 14.751 1.00 52.41 140 MET A C 1
ATOM 1087 O O . MET A 1 140 ? 5.865 -9.644 14.374 1.00 52.41 140 MET A O 1
ATOM 1091 N N . ALA A 1 141 ? 4.142 -8.882 15.592 1.00 53.28 141 ALA A N 1
ATOM 1092 C CA . ALA A 1 141 ? 3.759 -10.182 16.144 1.00 53.28 141 ALA A CA 1
ATOM 1093 C C . ALA A 1 141 ? 3.096 -11.112 15.108 1.00 53.28 141 ALA A C 1
ATOM 1095 O O . ALA A 1 141 ? 3.222 -12.330 15.211 1.00 53.28 141 ALA A O 1
ATOM 1096 N N . PHE A 1 142 ? 2.438 -10.561 14.080 1.00 42.31 142 PHE A N 1
ATOM 1097 C CA . PHE A 1 142 ? 1.796 -11.327 12.997 1.00 42.31 142 PHE A CA 1
ATOM 1098 C C . PHE A 1 142 ? 2.657 -11.477 11.735 1.00 42.31 142 PHE A C 1
ATOM 1100 O O . PHE A 1 142 ? 2.139 -11.756 10.648 1.00 42.31 142 PHE A O 1
ATOM 1107 N N . GLY A 1 143 ? 3.975 -11.310 11.861 1.00 35.31 143 GLY A N 1
ATOM 1108 C CA . GLY A 1 143 ? 4.950 -11.517 10.795 1.00 35.31 143 GLY A CA 1
ATOM 1109 C C . GLY A 1 143 ? 5.107 -12.983 10.385 1.00 35.31 143 GLY A C 1
ATOM 1110 O O . GLY A 1 143 ? 6.196 -13.506 10.523 1.00 35.31 143 GLY A O 1
ATOM 1111 N N . GLU A 1 144 ? 4.031 -13.627 9.920 1.00 39.84 144 GLU A N 1
ATOM 1112 C CA . GLU A 1 144 ? 3.950 -14.785 9.014 1.00 39.84 144 GLU A CA 1
ATOM 1113 C C . GLU A 1 144 ? 2.516 -15.359 9.078 1.00 39.84 144 GLU A C 1
ATOM 1115 O O . GLU A 1 144 ? 2.082 -15.886 10.091 1.00 39.84 144 GLU A O 1
ATOM 1120 N N . ALA A 1 145 ? 1.780 -15.281 7.962 1.00 38.88 145 ALA A N 1
ATOM 1121 C CA . ALA A 1 145 ? 0.448 -15.869 7.731 1.00 38.88 145 ALA A CA 1
ATOM 1122 C C . ALA A 1 145 ? -0.797 -15.126 8.280 1.00 38.88 145 ALA A C 1
ATOM 1124 O O . ALA A 1 145 ? -1.437 -15.538 9.237 1.00 38.88 145 ALA A O 1
ATOM 1125 N N . THR A 1 146 ? -1.286 -14.122 7.538 1.00 35.97 146 THR A N 1
ATOM 1126 C CA . THR A 1 146 ? -2.588 -14.173 6.818 1.00 35.97 146 THR A CA 1
ATOM 1127 C C . THR A 1 146 ? -2.877 -12.843 6.088 1.00 35.97 146 THR A C 1
ATOM 1129 O O . THR A 1 146 ? -2.613 -11.774 6.623 1.00 35.97 146 THR A O 1
ATOM 1132 N N . PRO A 1 147 ? -3.434 -12.847 4.858 1.00 41.69 147 PRO A N 1
ATOM 1133 C CA . PRO A 1 147 ? -3.611 -11.629 4.058 1.00 41.69 147 PRO A CA 1
ATOM 1134 C C . PRO A 1 147 ? -4.919 -10.857 4.335 1.00 41.69 147 PRO A C 1
ATOM 1136 O O . PRO A 1 147 ? -5.425 -10.207 3.424 1.00 41.69 147 PRO A O 1
ATOM 1139 N N . GLN A 1 148 ? -5.508 -10.926 5.535 1.00 41.97 148 GLN A N 1
ATOM 1140 C CA . GLN A 1 148 ? -6.818 -10.288 5.786 1.00 41.97 148 GLN A CA 1
ATOM 1141 C C . GLN A 1 148 ? -6.991 -9.534 7.102 1.00 41.97 148 GLN A C 1
ATOM 1143 O O . GLN A 1 148 ? -8.075 -9.005 7.339 1.00 41.97 148 GLN A O 1
ATOM 1148 N N . ARG A 1 149 ? -5.972 -9.400 7.946 1.00 44.97 149 ARG A N 1
ATOM 1149 C CA . ARG A 1 149 ? -6.125 -8.623 9.177 1.00 44.97 149 ARG A CA 1
ATOM 1150 C C . ARG A 1 149 ? -4.926 -7.723 9.406 1.00 44.97 149 ARG A C 1
ATOM 1152 O O . ARG A 1 149 ? -3.805 -8.093 9.091 1.00 44.97 149 ARG A O 1
ATOM 1159 N N . THR A 1 150 ? -5.246 -6.534 9.912 1.00 47.38 150 THR A N 1
ATOM 1160 C CA . THR A 1 150 ? -4.353 -5.540 10.521 1.00 47.38 150 THR A CA 1
ATOM 1161 C C . THR A 1 150 ? -3.275 -4.939 9.620 1.00 47.38 150 THR A C 1
ATOM 1163 O O . THR A 1 150 ? -2.177 -5.466 9.514 1.00 47.38 150 THR A O 1
ATOM 1166 N N . ALA A 1 151 ? -3.611 -3.800 8.999 1.00 46.06 151 ALA A N 1
ATOM 1167 C CA . ALA A 1 151 ? -2.781 -2.582 8.926 1.00 46.06 151 ALA A CA 1
ATOM 1168 C C . ALA A 1 151 ? -3.168 -1.744 7.699 1.00 46.06 151 ALA A C 1
ATOM 1170 O O . ALA A 1 151 ? -2.511 -1.788 6.658 1.00 46.06 151 ALA A O 1
ATOM 1171 N N . ARG A 1 152 ? -4.255 -0.970 7.796 1.00 39.75 152 ARG A N 1
ATOM 1172 C CA . ARG A 1 152 ? -4.495 0.125 6.839 1.00 39.75 152 ARG A CA 1
ATOM 1173 C C . ARG A 1 152 ? -5.223 1.348 7.396 1.00 39.75 152 ARG A C 1
ATOM 1175 O O . ARG A 1 152 ? -5.679 2.174 6.619 1.00 39.75 152 ARG A O 1
ATOM 1182 N N . GLY A 1 153 ? -5.248 1.504 8.715 1.00 43.22 153 GLY A N 1
ATOM 1183 C CA . GLY A 1 153 ? -5.537 2.776 9.373 1.00 43.22 153 GLY A CA 1
ATOM 1184 C C . GLY A 1 153 ? -4.340 3.150 10.241 1.00 43.22 153 GLY A C 1
ATOM 1185 O O . GLY A 1 153 ? -3.749 2.262 10.844 1.00 43.22 153 GLY A O 1
ATOM 1186 N N . CYS A 1 154 ? -3.989 4.435 10.279 1.00 43.25 154 CYS A N 1
ATOM 1187 C CA . CYS A 1 154 ? -2.980 5.084 11.140 1.00 43.25 154 CYS A CA 1
ATOM 1188 C C . CYS A 1 154 ? -1.565 5.340 10.582 1.00 43.25 154 CYS A C 1
ATOM 1190 O O . CYS A 1 154 ? -0.801 6.027 11.248 1.00 43.25 154 CYS A O 1
ATOM 1192 N N . ALA A 1 155 ? -1.220 4.943 9.354 1.00 39.97 155 ALA A N 1
ATOM 1193 C CA . ALA A 1 155 ? 0.010 5.415 8.695 1.00 39.97 155 ALA A CA 1
ATOM 1194 C C . ALA A 1 155 ? -0.307 6.461 7.612 1.00 39.97 155 ALA A C 1
ATOM 1196 O O . ALA A 1 155 ? -0.044 6.248 6.431 1.00 39.97 155 ALA A O 1
ATOM 1197 N N . ALA A 1 156 ? -0.928 7.575 8.007 1.00 40.84 156 ALA A N 1
ATOM 1198 C CA . ALA A 1 156 ? -0.976 8.774 7.177 1.00 40.84 156 ALA A CA 1
ATOM 1199 C C . ALA A 1 156 ? 0.213 9.665 7.567 1.00 40.84 156 ALA A C 1
ATOM 1201 O O . ALA A 1 156 ? 0.273 10.179 8.680 1.00 40.84 156 ALA A O 1
ATOM 1202 N N . ASP A 1 157 ? 1.184 9.742 6.656 1.00 38.31 157 ASP A N 1
ATOM 1203 C CA . ASP A 1 157 ? 2.311 10.677 6.577 1.00 38.31 157 ASP A CA 1
ATOM 1204 C C . ASP A 1 157 ? 2.487 11.677 7.735 1.00 38.31 157 ASP A C 1
ATOM 1206 O O . ASP A 1 157 ? 1.889 12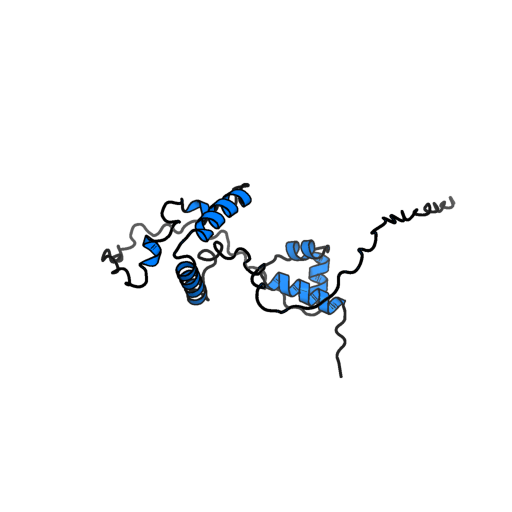.749 7.763 1.00 38.31 157 ASP A O 1
ATOM 1210 N N . SER A 1 158 ? 3.424 11.373 8.636 1.00 41.03 158 SER A N 1
ATOM 1211 C CA . SER A 1 158 ? 4.014 12.339 9.578 1.00 41.03 158 SER A CA 1
ATOM 1212 C C . SER A 1 158 ? 5.512 12.530 9.311 1.00 41.03 158 SER A C 1
ATOM 1214 O O . SER A 1 158 ? 6.324 12.528 10.229 1.00 41.03 158 SER A O 1
ATOM 1216 N N . THR A 1 159 ? 5.910 12.675 8.041 1.00 43.00 159 THR A N 1
ATOM 1217 C CA . THR A 1 159 ? 7.274 13.125 7.672 1.00 43.00 159 THR A CA 1
ATOM 1218 C C . THR A 1 159 ? 7.336 14.567 7.162 1.00 43.00 159 THR A C 1
ATOM 1220 O O . THR A 1 159 ? 8.394 15.026 6.741 1.00 43.00 159 THR A O 1
ATOM 1223 N N . ALA A 1 160 ? 6.254 15.340 7.282 1.00 43.66 160 ALA A N 1
ATOM 1224 C CA . ALA A 1 160 ? 6.273 16.776 7.023 1.00 43.66 160 ALA A CA 1
ATOM 1225 C C . ALA A 1 160 ? 5.986 17.560 8.314 1.00 43.66 160 ALA A C 1
ATOM 1227 O O . ALA A 1 160 ? 4.831 17.749 8.676 1.00 43.66 160 ALA A O 1
ATOM 1228 N N . GLY A 1 161 ? 7.038 18.050 8.982 1.00 36.78 161 GLY A N 1
ATOM 1229 C CA . GLY A 1 161 ? 6.899 19.207 9.876 1.00 36.78 161 GLY A CA 1
ATOM 1230 C C . GLY A 1 161 ? 7.332 19.056 11.335 1.00 36.78 161 GLY A C 1
ATOM 1231 O O . GLY A 1 161 ? 6.649 19.580 12.203 1.00 36.78 161 GLY A O 1
ATOM 1232 N N . VAL A 1 162 ? 8.479 18.434 11.626 1.00 41.84 162 VAL A N 1
ATOM 1233 C CA . VAL A 1 162 ? 9.220 18.722 12.873 1.00 41.84 162 VAL A CA 1
ATOM 1234 C C . VAL A 1 162 ? 10.659 19.087 12.516 1.00 41.84 162 VAL A C 1
ATOM 1236 O O . VAL A 1 162 ? 11.587 18.302 12.656 1.00 41.84 162 VAL A O 1
ATOM 1239 N N . GLN A 1 163 ? 10.826 20.296 11.985 1.00 42.88 163 GLN A N 1
ATOM 1240 C CA . GLN A 1 163 ? 12.092 21.029 12.000 1.00 42.88 163 GLN A CA 1
ATOM 1241 C C . GLN A 1 163 ? 11.775 22.512 12.166 1.00 42.88 163 GLN A C 1
ATOM 1243 O O . GLN A 1 163 ? 11.789 23.257 11.197 1.00 42.88 163 GLN A O 1
ATOM 1248 N N . HIS A 1 164 ? 11.447 22.932 13.384 1.00 37.06 164 HIS A N 1
ATOM 1249 C CA . HIS A 1 164 ? 11.585 24.329 13.788 1.00 37.06 164 HIS A CA 1
ATOM 1250 C C . HIS A 1 164 ? 11.730 24.401 15.308 1.00 37.06 164 HIS A C 1
ATOM 1252 O O . HIS A 1 164 ? 10.747 24.532 16.017 1.00 37.06 164 HIS A O 1
ATOM 1258 N N . GLU A 1 165 ? 12.966 24.297 15.794 1.00 39.09 165 GLU A N 1
ATOM 1259 C CA . GLU A 1 165 ? 13.555 25.332 16.647 1.00 39.09 165 GLU A CA 1
ATOM 1260 C C . GLU A 1 165 ? 15.058 25.087 16.831 1.00 39.09 165 GLU A C 1
ATOM 1262 O O . GLU A 1 165 ? 15.512 23.948 16.803 1.00 39.09 165 GLU A O 1
ATOM 1267 N N . LEU A 1 166 ? 15.792 26.188 17.027 1.00 48.50 166 LEU A N 1
ATOM 1268 C CA . LEU A 1 166 ? 17.235 26.321 17.284 1.00 48.50 166 LEU A CA 1
ATOM 1269 C C . LEU A 1 166 ? 18.155 26.421 16.054 1.00 48.50 166 LEU A C 1
ATOM 1271 O O . LEU A 1 166 ? 18.956 25.537 15.766 1.00 48.50 166 LEU A O 1
ATOM 1275 N N . ALA A 1 167 ? 18.148 27.600 15.421 1.00 38.34 167 ALA A N 1
ATOM 1276 C CA . ALA A 1 167 ? 19.400 28.240 15.016 1.00 38.34 167 ALA A CA 1
ATOM 1277 C C . ALA A 1 167 ? 19.273 29.770 14.998 1.00 38.34 167 ALA A C 1
ATOM 1279 O O . ALA A 1 167 ? 18.340 30.347 14.444 1.00 38.34 167 ALA A O 1
ATOM 1280 N N . ALA A 1 168 ? 20.247 30.387 15.654 1.00 38.72 168 ALA A N 1
ATOM 1281 C CA . ALA A 1 168 ? 20.435 31.800 15.907 1.00 38.72 168 ALA A CA 1
ATOM 1282 C C . ALA A 1 168 ? 20.486 32.700 14.656 1.00 38.72 168 ALA A C 1
ATOM 1284 O O . ALA A 1 168 ? 21.029 32.351 13.612 1.00 38.72 168 ALA A O 1
ATOM 1285 N N . THR A 1 169 ? 19.963 33.912 14.846 1.00 48.91 169 THR A N 1
ATOM 1286 C CA . THR A 1 169 ? 20.565 35.213 14.514 1.00 48.91 169 THR A CA 1
ATOM 1287 C C . THR A 1 169 ? 21.743 35.204 13.525 1.00 48.91 169 THR A C 1
ATOM 1289 O O . THR A 1 169 ? 22.858 34.855 13.894 1.00 48.91 169 THR A O 1
ATOM 1292 N N . THR A 1 170 ? 21.525 35.692 12.296 1.00 46.19 170 THR A N 1
ATOM 1293 C CA . THR A 1 170 ? 22.394 36.658 11.577 1.00 46.19 170 THR A CA 1
ATOM 1294 C C . THR A 1 170 ? 21.851 36.975 10.170 1.00 46.19 170 THR A C 1
ATOM 1296 O O . THR A 1 170 ? 21.727 36.101 9.326 1.00 46.19 170 THR A O 1
ATOM 1299 N N . GLY A 1 171 ? 21.627 38.265 9.888 1.00 47.44 171 GLY A N 1
ATOM 1300 C CA . GLY A 1 171 ? 22.093 38.891 8.642 1.00 47.44 171 GLY A CA 1
ATOM 1301 C C . GLY A 1 171 ? 21.240 38.867 7.356 1.00 47.44 171 GLY A C 1
ATOM 1302 O O . GLY A 1 171 ? 21.009 37.830 6.750 1.00 47.44 171 GLY A O 1
ATOM 1303 N N . ARG A 1 172 ? 21.028 40.089 6.835 1.00 42.22 172 ARG A N 1
ATOM 1304 C CA . ARG A 1 172 ? 20.835 40.505 5.422 1.00 42.22 172 ARG A CA 1
ATOM 1305 C C . ARG A 1 172 ? 19.421 40.497 4.832 1.00 42.22 172 ARG A C 1
ATOM 1307 O O . ARG A 1 172 ? 18.996 39.600 4.113 1.00 42.22 172 ARG A O 1
ATOM 1314 N N . THR A 1 173 ? 18.793 41.659 4.973 1.00 51.50 173 THR A N 1
ATOM 1315 C CA . THR A 1 173 ? 17.938 42.291 3.963 1.00 51.50 173 THR A CA 1
ATOM 1316 C C . THR A 1 173 ? 18.686 42.431 2.629 1.00 51.50 173 THR A C 1
ATOM 1318 O O . THR A 1 173 ? 19.614 43.226 2.500 1.00 51.50 173 THR A O 1
ATOM 1321 N N . GLY A 1 174 ? 18.275 41.657 1.625 1.00 55.72 174 GLY A N 1
ATOM 1322 C CA . GLY A 1 174 ? 18.655 41.836 0.222 1.00 55.72 174 GLY A CA 1
ATOM 1323 C C . GLY A 1 174 ? 17.404 41.984 -0.657 1.00 55.72 174 GLY A C 1
ATOM 1324 O O . GLY A 1 174 ? 16.392 41.337 -0.372 1.00 55.72 174 GLY A O 1
ATOM 1325 N N . PRO A 1 175 ? 17.421 42.839 -1.697 1.00 60.03 175 PRO A N 1
ATOM 1326 C CA . PRO A 1 175 ? 16.251 43.104 -2.530 1.00 60.03 175 PRO A CA 1
ATOM 1327 C C . PRO A 1 175 ? 15.878 41.903 -3.414 1.00 60.03 175 PRO A C 1
ATOM 1329 O O . PRO A 1 175 ? 16.728 41.226 -3.992 1.00 60.03 175 PRO A O 1
ATOM 1332 N N . ARG A 1 176 ? 14.565 41.659 -3.516 1.00 51.91 176 ARG A N 1
ATOM 1333 C CA . ARG A 1 176 ? 13.930 40.613 -4.333 1.00 51.91 176 ARG A CA 1
ATOM 1334 C C . ARG A 1 176 ? 14.267 40.778 -5.826 1.00 51.91 176 ARG A C 1
ATOM 1336 O O . ARG A 1 176 ? 14.015 41.855 -6.362 1.00 51.91 176 ARG A O 1
ATOM 1343 N N . PRO A 1 177 ? 14.707 39.722 -6.534 1.00 52.31 177 PRO A N 1
ATOM 1344 C CA . PRO A 1 177 ? 14.763 39.747 -7.988 1.00 52.31 177 PRO A CA 1
ATOM 1345 C C . PRO A 1 177 ? 13.369 39.535 -8.600 1.00 52.31 177 PRO A C 1
ATOM 1347 O O . PRO A 1 177 ? 12.658 38.571 -8.303 1.00 52.31 177 PRO A O 1
ATOM 1350 N N . ASP A 1 178 ? 13.015 40.471 -9.474 1.00 53.06 178 ASP A N 1
ATOM 1351 C CA . ASP A 1 178 ? 11.822 40.529 -10.312 1.00 53.06 178 ASP A CA 1
ATOM 1352 C C . ASP A 1 178 ? 11.760 39.317 -11.265 1.00 53.06 178 ASP A C 1
ATOM 1354 O O . ASP A 1 178 ? 12.537 39.192 -12.216 1.00 53.06 178 ASP A O 1
ATOM 1358 N N . ARG A 1 179 ? 10.837 38.378 -11.009 1.00 52.12 179 ARG A N 1
ATOM 1359 C CA . ARG A 1 179 ? 10.566 37.231 -11.892 1.00 52.12 179 ARG A CA 1
ATOM 1360 C C . ARG A 1 179 ? 9.662 37.658 -13.052 1.00 52.12 179 ARG A C 1
ATOM 1362 O O . ARG A 1 179 ? 8.519 37.211 -13.179 1.00 52.12 179 ARG A O 1
ATOM 1369 N N . ARG A 1 180 ? 10.208 38.454 -13.974 1.00 53.72 180 ARG A N 1
ATOM 1370 C CA . ARG A 1 180 ? 9.628 38.646 -15.311 1.00 53.72 180 ARG A CA 1
ATOM 1371 C C . ARG A 1 180 ? 9.779 37.383 -16.164 1.00 53.72 180 ARG A C 1
ATOM 1373 O O . ARG A 1 180 ? 10.754 37.160 -16.871 1.00 53.72 180 ARG A O 1
ATOM 1380 N N . ARG A 1 181 ? 8.741 36.554 -16.080 1.00 55.22 181 ARG A N 1
ATOM 1381 C CA . ARG A 1 181 ? 8.005 35.933 -17.194 1.00 55.22 181 ARG A CA 1
ATOM 1382 C C . ARG A 1 181 ? 8.660 36.088 -18.583 1.00 55.22 181 ARG A C 1
ATOM 1384 O O . ARG A 1 181 ? 8.427 37.069 -19.277 1.00 55.22 181 ARG A O 1
ATOM 1391 N N . SER A 1 182 ? 9.385 35.062 -19.027 1.00 51.06 182 SER A N 1
ATOM 1392 C CA . SER A 1 182 ? 9.772 34.876 -20.434 1.00 51.06 182 SER A CA 1
ATOM 1393 C C . SER A 1 182 ? 9.258 33.528 -20.933 1.00 51.06 182 SER A C 1
ATOM 1395 O O . SER A 1 182 ? 9.965 32.524 -20.929 1.00 51.06 182 SER A O 1
ATOM 1397 N N . VAL A 1 183 ? 7.991 33.499 -21.350 1.00 53.75 183 VAL A N 1
ATOM 1398 C CA . VAL A 1 183 ? 7.397 32.355 -22.055 1.00 53.75 183 VAL A CA 1
ATOM 1399 C C . VAL A 1 183 ? 7.879 32.411 -23.506 1.00 53.75 183 VAL A C 1
ATOM 1401 O O . VAL A 1 183 ? 7.241 33.022 -24.360 1.00 53.75 183 VAL A O 1
ATOM 1404 N N . ARG A 1 184 ? 9.026 31.794 -23.804 1.00 51.25 184 ARG A N 1
ATOM 1405 C CA . ARG A 1 184 ? 9.430 31.533 -25.192 1.00 51.25 184 ARG A CA 1
ATOM 1406 C C . ARG A 1 184 ? 8.612 30.351 -25.719 1.00 51.25 184 ARG A C 1
ATOM 1408 O O . ARG A 1 184 ? 8.940 29.195 -25.475 1.00 51.25 184 ARG A O 1
ATOM 1415 N N . ARG A 1 185 ? 7.521 30.651 -26.432 1.00 51.22 185 ARG A N 1
ATOM 1416 C CA . ARG A 1 185 ? 6.812 29.691 -27.292 1.00 51.22 185 ARG A CA 1
ATOM 1417 C C . ARG A 1 185 ? 7.779 29.213 -28.380 1.00 51.22 185 ARG A C 1
ATOM 1419 O O . ARG A 1 185 ? 8.136 29.981 -29.267 1.00 51.22 185 ARG A O 1
ATOM 1426 N N . ALA A 1 186 ? 8.185 27.948 -28.319 1.00 55.31 186 ALA A N 1
ATOM 1427 C CA . ALA A 1 186 ? 8.877 27.284 -29.414 1.00 55.31 186 ALA A CA 1
ATOM 1428 C C . ALA A 1 186 ? 7.889 27.065 -30.573 1.00 55.31 186 ALA A C 1
ATOM 1430 O O . ALA A 1 186 ? 6.988 26.229 -30.494 1.00 55.31 186 ALA A O 1
ATOM 1431 N N . VAL A 1 187 ? 8.041 27.849 -31.639 1.00 66.00 187 VAL A N 1
ATOM 1432 C CA . VAL A 1 187 ? 7.341 27.657 -32.912 1.00 66.00 187 VAL A CA 1
ATOM 1433 C C . VAL A 1 187 ? 7.894 26.382 -33.553 1.00 66.00 187 VAL A C 1
ATOM 1435 O O . VAL A 1 187 ? 9.065 26.324 -33.923 1.00 66.00 187 VAL A O 1
ATOM 1438 N N . ARG A 1 188 ? 7.073 25.328 -33.645 1.00 65.56 188 ARG A N 1
ATOM 1439 C CA . ARG A 1 188 ? 7.428 24.108 -34.386 1.00 65.56 188 ARG A CA 1
ATOM 1440 C C . ARG A 1 188 ? 7.453 24.417 -35.891 1.00 65.56 188 ARG A C 1
ATOM 1442 O O . ARG A 1 188 ? 6.462 24.949 -36.389 1.00 65.56 188 ARG A O 1
ATOM 1449 N N . PRO A 1 189 ? 8.514 24.051 -36.631 1.00 67.00 189 PRO A N 1
ATOM 1450 C CA . PRO A 1 189 ? 8.530 24.186 -38.082 1.00 67.00 189 PRO A CA 1
ATOM 1451 C C . PRO A 1 189 ? 7.572 23.176 -38.749 1.00 67.00 189 PRO A C 1
ATOM 1453 O O . PRO A 1 189 ? 7.370 22.075 -38.222 1.00 67.00 189 PRO A O 1
ATOM 1456 N N . PRO A 1 190 ? 6.980 23.520 -39.908 1.00 67.88 190 PRO A N 1
ATOM 1457 C CA . PRO A 1 190 ? 6.059 22.645 -40.624 1.00 67.88 190 PRO A CA 1
ATOM 1458 C C . PRO A 1 190 ? 6.774 21.408 -41.190 1.00 67.88 190 PRO A C 1
ATOM 1460 O O . PRO A 1 190 ? 7.866 21.486 -41.757 1.00 67.88 190 PRO A O 1
ATOM 1463 N N . ARG A 1 191 ? 6.134 20.242 -41.043 1.00 67.62 191 ARG A N 1
ATOM 1464 C CA . ARG A 1 191 ? 6.592 18.966 -41.611 1.00 67.62 191 ARG A CA 1
ATOM 1465 C C . ARG A 1 191 ? 6.538 19.029 -43.141 1.00 67.62 191 ARG A C 1
ATOM 1467 O O . ARG A 1 191 ? 5.465 19.200 -43.712 1.00 67.62 191 ARG A O 1
ATOM 1474 N N . ARG A 1 192 ? 7.683 18.827 -43.806 1.00 67.00 192 ARG A N 1
ATOM 1475 C CA . ARG A 1 192 ? 7.750 18.589 -45.257 1.00 67.00 192 ARG A CA 1
ATOM 1476 C C . ARG A 1 192 ? 7.004 17.296 -45.601 1.00 67.00 192 ARG A C 1
ATOM 1478 O O . ARG A 1 192 ? 7.420 16.212 -45.199 1.00 67.00 192 ARG A O 1
ATOM 1485 N N . ILE A 1 193 ? 5.925 17.424 -46.366 1.00 66.62 193 ILE A N 1
ATOM 1486 C CA . ILE A 1 193 ? 5.209 16.312 -46.994 1.00 66.62 193 ILE A CA 1
ATOM 1487 C C . ILE A 1 193 ? 6.086 15.804 -48.147 1.00 66.62 193 ILE A C 1
ATOM 1489 O O . ILE A 1 193 ? 6.301 16.517 -49.127 1.00 66.62 193 ILE A O 1
ATOM 1493 N N . ARG A 1 194 ? 6.635 14.589 -48.025 1.00 67.44 194 ARG A N 1
ATOM 1494 C CA . ARG A 1 194 ? 7.287 13.898 -49.147 1.00 67.44 194 ARG A CA 1
ATOM 1495 C C . ARG A 1 194 ? 6.195 13.395 -50.092 1.00 67.44 194 ARG A C 1
ATOM 1497 O O . ARG A 1 194 ? 5.404 12.541 -49.701 1.00 67.44 194 ARG A O 1
ATOM 1504 N N . ARG A 1 195 ? 6.148 13.934 -51.313 1.00 66.81 195 ARG A N 1
ATOM 1505 C CA . ARG A 1 195 ? 5.339 13.378 -52.404 1.00 66.81 195 ARG A CA 1
ATOM 1506 C C . ARG A 1 195 ? 5.952 12.049 -52.848 1.00 66.81 195 ARG A C 1
ATOM 1508 O O . ARG A 1 195 ? 7.168 11.944 -52.996 1.00 66.81 195 ARG A O 1
ATOM 1515 N N . ARG A 1 196 ? 5.095 11.042 -52.992 1.00 63.69 196 ARG A N 1
ATOM 1516 C CA . ARG A 1 196 ? 5.409 9.711 -53.515 1.00 63.69 196 ARG A CA 1
ATOM 1517 C C . ARG A 1 196 ? 5.463 9.822 -55.049 1.00 63.69 196 ARG A C 1
ATOM 1519 O O . ARG A 1 196 ? 4.569 10.468 -55.590 1.00 63.69 196 ARG A O 1
ATOM 1526 N N . PRO A 1 197 ? 6.475 9.275 -55.737 1.00 65.75 197 PRO A N 1
ATOM 1527 C CA . PRO A 1 197 ? 6.428 9.167 -57.189 1.00 65.75 197 PRO A CA 1
ATOM 1528 C C . PRO A 1 197 ? 5.394 8.098 -57.563 1.00 65.75 197 PRO A C 1
ATOM 1530 O O . PRO A 1 197 ? 5.431 6.992 -57.017 1.00 65.75 197 PRO A O 1
ATOM 1533 N N . GLU A 1 198 ? 4.445 8.459 -58.422 1.00 63.59 198 GLU A N 1
ATOM 1534 C CA . GLU A 1 198 ? 3.601 7.498 -59.135 1.00 63.59 198 GLU A CA 1
ATOM 1535 C C . GLU A 1 198 ? 4.414 6.930 -60.303 1.00 63.59 198 GLU A C 1
ATOM 1537 O O . GLU A 1 198 ? 5.195 7.656 -60.926 1.00 63.59 198 GLU A O 1
ATOM 1542 N N . ALA A 1 199 ? 4.299 5.616 -60.482 1.00 71.69 199 ALA A N 1
ATOM 1543 C CA . ALA A 1 199 ? 4.973 4.827 -61.507 1.00 71.69 199 ALA A CA 1
ATOM 1544 C C . ALA A 1 199 ? 4.173 4.829 -62.811 1.00 71.69 199 ALA A C 1
ATOM 1546 O O . ALA A 1 199 ? 2.926 4.915 -62.717 1.00 71.69 199 ALA A O 1
#

Foldseek 3Di:
DDDPDDPLLVLLVVLVVVVVVPDDLCRSCVVVVHDSVVNVVSCVVNVNDDDPPPPCPDPVPPDPPPPPPPPPPPPPPPPPPPPPLNVLVVQFLCPPPDCCLQVPDPPDPVVVVSLVVLVVSLVPTPCNVVVVVVLVVVVVVPPDDDDDDGDDPDPDDPPPDPDDDDDDDDDDDDDDDDPDDDPPDDDDDDDDDDDDDDD

Sequence (199 aa):
MTVTTTEGEQRARLMHAAYRNGASLTQTAALFGLSKSAVHQAFTRYDLPRRPPRVNRGPLPTSVRPPDDAPPWPVPVGRVPARPEQDWHTRAACTDLPTDLFYPNHNIQTVKDIDRRVVDACNRCPVLPDCLAAGLNDVMAFGEATPQRTARGCAADSTAGVQHELAATTGRTGPRPDRRRSVRRAVRPPRRIRRRPEA